Protein AF-A0A5M9TTJ9-F1 (afdb_monomer_lite)

Foldseek 3Di:
DDDFDWDWDADPNDTDTDGDCPQVLLVVLQVVVLVLLLVLLVVLLVVLLVVLVLLCVVVVFPDDLVCQQPDPVQDADSNSSSVCCVCPRSVADFVCVDPLNVVSRLVVVQNCCCVPPVQFCDPSNVVCPPDPQKDLDSQVSVCLSVVDRPPDDPPDPDPDPSNRGMGGHPVVSVSNVVSSVVRVVVRCVRVVVCVPCPSCPPPDPPPPDD

Secondary structure (DSSP, 8-state):
-----EEEEEETTEEEEEES-HHHHHHHHHHHHHHHHHHHHHHHHHHHHHHHHHHHHHTT--S-HHHHHS-TTS-S-HHHHHHHIIIIIS-----TTSHHHHHHHHHHHHHHHHHHHTTB--HHHHTT-S-TTEES-HHHHHHHHHSS---S--TT--S---TTB-EE-HHHHHHHHHHHHHHHHHHHHHTGGGGSSTTHHHH-------

Sequence (210 aa):
MVKNSHYTVTHEGESYDFYGLENESYWFPITLRNSVFVTLYGFLEHILIKMCKILKATKRITRSVKSFIDDKNNYGPTIEKASNYILSVANIHFPNQLPEWTHMKNCAALRNSIIHNFANANDKVNALLPMNGVTTEIKDVANEVIGYDYLGEIVGVSQFNFETSFFLLSSFNKEFLSSFATLMNDFFMVNGSLLNGKYDKEIADFNFSV

Radius of gyration: 22.16 Å; chains: 1; bounding box: 49×38×70 Å

Structure (mmCIF, N/CA/C/O backbone):
data_AF-A0A5M9TTJ9-F1
#
_entry.id   AF-A0A5M9TTJ9-F1
#
loop_
_atom_site.group_PDB
_atom_site.id
_atom_site.type_symbol
_atom_site.label_atom_id
_atom_site.label_alt_id
_atom_site.label_comp_id
_atom_site.label_asym_id
_atom_site.label_entity_id
_atom_site.label_seq_id
_atom_site.pdbx_PDB_ins_code
_atom_site.Cartn_x
_atom_site.Cartn_y
_atom_site.Cartn_z
_atom_site.occupancy
_atom_site.B_iso_or_equiv
_atom_site.auth_seq_id
_atom_site.auth_comp_id
_atom_site.auth_asym_id
_atom_site.auth_atom_id
_atom_site.pdbx_PDB_model_num
ATOM 1 N N . MET A 1 1 ? 8.423 25.837 -21.423 1.00 26.42 1 MET A N 1
ATOM 2 C CA . MET A 1 1 ? 9.329 25.922 -22.587 1.00 26.42 1 MET A CA 1
ATOM 3 C C . MET A 1 1 ? 9.333 24.549 -23.237 1.00 26.42 1 MET A C 1
ATOM 5 O O . MET A 1 1 ? 9.962 23.647 -22.705 1.00 26.42 1 MET A O 1
ATOM 9 N N . VAL A 1 2 ? 8.523 24.354 -24.280 1.00 27.89 2 VAL A N 1
ATOM 10 C CA . VAL A 1 2 ? 8.420 23.069 -24.989 1.00 27.89 2 VAL A CA 1
ATOM 11 C C . VAL A 1 2 ? 9.572 23.025 -25.990 1.00 27.89 2 VAL A C 1
ATOM 13 O O . VAL A 1 2 ? 9.662 23.893 -26.855 1.00 27.89 2 VAL A O 1
ATOM 16 N N . LYS A 1 3 ? 10.515 22.096 -25.808 1.00 32.12 3 LYS A N 1
ATOM 17 C CA . LYS A 1 3 ? 11.590 21.857 -26.777 1.00 32.12 3 LYS A CA 1
ATOM 18 C C . LYS A 1 3 ? 10.994 21.052 -27.933 1.00 32.12 3 LYS A C 1
ATOM 20 O O . LYS A 1 3 ? 10.553 19.925 -27.726 1.00 32.12 3 LYS A O 1
ATOM 25 N N . ASN A 1 4 ? 10.982 21.633 -29.131 1.00 31.25 4 ASN A N 1
ATOM 26 C CA . ASN A 1 4 ? 10.637 20.904 -30.348 1.00 31.25 4 ASN A CA 1
ATOM 27 C C . ASN A 1 4 ? 11.662 19.787 -30.548 1.00 31.25 4 ASN A C 1
ATOM 29 O O . ASN A 1 4 ? 12.864 20.051 -30.582 1.00 31.25 4 ASN A O 1
ATOM 33 N N . SER A 1 5 ? 11.174 18.556 -30.636 1.00 38.66 5 SER A N 1
ATOM 34 C CA . SER A 1 5 ? 11.995 17.366 -30.837 1.00 38.66 5 SER A CA 1
ATOM 35 C C . SER A 1 5 ? 11.656 16.837 -32.230 1.00 38.66 5 SER A C 1
ATOM 37 O O . SER A 1 5 ? 10.489 16.566 -32.500 1.00 38.66 5 SER A O 1
ATOM 39 N N . HIS A 1 6 ? 12.638 16.814 -33.130 1.00 36.75 6 HIS A N 1
ATOM 40 C CA . HIS A 1 6 ? 12.492 16.339 -34.506 1.00 36.75 6 HIS A CA 1
ATOM 41 C C . HIS A 1 6 ? 13.189 14.987 -34.602 1.00 36.75 6 HIS A C 1
ATOM 43 O O . HIS A 1 6 ? 14.405 14.929 -34.410 1.00 36.75 6 HIS A O 1
ATOM 49 N N . TYR A 1 7 ? 12.436 13.928 -34.885 1.00 43.22 7 TYR A N 1
ATOM 50 C CA . TYR A 1 7 ? 12.975 12.583 -35.048 1.00 43.22 7 TYR A CA 1
ATOM 51 C C . TYR A 1 7 ? 12.508 11.987 -36.364 1.00 43.22 7 TYR A C 1
ATOM 53 O O . TYR A 1 7 ? 11.378 12.211 -36.804 1.00 43.22 7 TYR A O 1
ATOM 61 N N . THR A 1 8 ? 13.406 11.221 -36.970 1.00 40.34 8 THR A N 1
ATOM 62 C CA . THR A 1 8 ? 13.157 10.501 -38.209 1.00 40.34 8 THR A CA 1
ATOM 63 C C . THR A 1 8 ? 13.311 9.014 -37.912 1.00 40.34 8 THR A C 1
ATOM 65 O O . THR A 1 8 ? 14.402 8.555 -37.570 1.00 40.34 8 THR A O 1
ATOM 68 N N . VAL A 1 9 ? 12.213 8.262 -37.993 1.00 44.75 9 VAL A N 1
ATOM 69 C CA . VAL A 1 9 ? 12.202 6.808 -37.766 1.00 44.75 9 VAL A CA 1
ATOM 70 C C . VAL A 1 9 ? 12.248 6.104 -39.114 1.00 44.75 9 VAL A C 1
ATOM 72 O O . VAL A 1 9 ? 11.539 6.495 -40.038 1.00 44.75 9 VAL A O 1
ATOM 75 N N . THR A 1 10 ? 13.074 5.061 -39.231 1.00 42.53 10 THR A N 1
ATOM 76 C CA . THR A 1 10 ? 13.158 4.251 -40.454 1.00 42.53 10 THR A CA 1
ATOM 77 C C . THR A 1 10 ? 12.509 2.889 -40.227 1.00 42.53 10 THR A C 1
ATOM 79 O O . THR A 1 10 ? 12.986 2.109 -39.405 1.00 42.53 10 THR A O 1
ATOM 82 N N . HIS A 1 11 ? 11.433 2.598 -40.957 1.00 41.41 11 HIS A N 1
ATOM 83 C CA . HIS A 1 11 ? 10.740 1.308 -40.943 1.00 41.41 11 HIS A CA 1
ATOM 84 C C . HIS A 1 11 ? 10.538 0.840 -42.385 1.00 41.41 11 HIS A C 1
ATOM 86 O O . HIS A 1 11 ? 10.151 1.629 -43.241 1.00 41.41 11 HIS A O 1
ATOM 92 N N . GLU A 1 12 ? 10.876 -0.421 -42.666 1.00 59.84 12 GLU A N 1
ATOM 93 C CA . GLU A 1 12 ? 10.788 -1.021 -44.012 1.00 59.84 12 GLU A CA 1
ATOM 94 C C . GLU A 1 12 ? 11.516 -0.238 -45.127 1.00 59.84 12 GLU A C 1
ATOM 96 O O . GLU A 1 12 ? 11.185 -0.340 -46.303 1.00 59.84 12 GLU A O 1
ATOM 101 N N . GLY A 1 13 ? 12.563 0.514 -44.772 1.00 61.59 13 GLY A N 1
ATOM 102 C CA . GLY A 1 13 ? 13.355 1.301 -45.725 1.00 61.59 13 GLY A CA 1
ATOM 103 C C . GLY A 1 13 ? 12.784 2.685 -46.038 1.00 61.59 13 GLY A C 1
ATOM 104 O O . GLY A 1 13 ? 13.415 3.436 -46.780 1.00 61.59 13 GLY A O 1
ATOM 105 N N . GLU A 1 14 ? 11.653 3.055 -45.437 1.00 38.41 14 GLU A N 1
ATOM 106 C CA . GLU A 1 14 ? 11.075 4.392 -45.543 1.00 38.41 14 GLU A CA 1
ATOM 107 C C . GLU A 1 14 ? 11.293 5.200 -44.261 1.00 38.41 14 GLU A C 1
ATOM 109 O O . GLU A 1 14 ? 11.306 4.661 -43.152 1.00 38.41 14 GLU A O 1
ATOM 114 N N . SER A 1 15 ? 11.510 6.505 -44.435 1.00 49.00 15 SER A N 1
ATOM 115 C CA . SER A 1 15 ? 11.797 7.453 -43.359 1.00 49.00 15 SER A CA 1
ATOM 116 C C . SER A 1 15 ? 10.562 8.297 -43.067 1.00 49.00 15 SER A C 1
ATOM 118 O O . SER A 1 15 ? 10.028 8.941 -43.970 1.00 49.00 15 SER A O 1
ATOM 120 N N . TYR A 1 16 ? 10.125 8.297 -41.811 1.00 53.28 16 TYR A N 1
ATOM 121 C CA . TYR A 1 16 ? 8.933 9.002 -41.354 1.00 53.28 16 TYR A CA 1
ATOM 122 C C . TYR A 1 16 ? 9.329 10.128 -40.397 1.00 53.28 16 TYR A C 1
ATOM 124 O O . TYR A 1 16 ? 9.987 9.876 -39.385 1.00 53.28 16 TYR A O 1
ATOM 132 N N . ASP A 1 17 ? 8.901 11.356 -40.701 1.00 44.81 17 ASP A N 1
ATOM 133 C CA . ASP A 1 17 ? 9.036 12.496 -39.790 1.00 44.81 17 ASP A CA 1
ATOM 134 C C . ASP A 1 17 ? 7.965 12.403 -38.696 1.00 44.81 17 ASP A C 1
ATOM 136 O O . ASP A 1 17 ? 6.765 12.563 -38.946 1.00 44.81 17 ASP A O 1
ATOM 140 N N . PHE A 1 18 ? 8.400 12.119 -37.467 1.00 45.38 18 PHE A N 1
ATOM 141 C CA . PHE A 1 18 ? 7.506 11.933 -36.329 1.00 45.38 18 PHE A CA 1
ATOM 142 C C . PHE A 1 18 ? 7.338 13.259 -35.575 1.00 45.38 18 PHE A C 1
ATOM 144 O O . PHE A 1 18 ? 8.134 13.634 -34.712 1.00 45.38 18 PHE A O 1
ATOM 151 N N . TYR A 1 19 ? 6.291 14.013 -35.915 1.00 45.50 19 TYR A N 1
ATOM 152 C CA . TYR A 1 19 ? 5.968 15.266 -35.235 1.00 45.50 19 TYR A CA 1
ATOM 153 C C . TYR A 1 19 ? 5.217 15.001 -33.916 1.00 45.50 19 TYR A C 1
ATOM 155 O O . TYR A 1 19 ? 4.006 14.812 -33.905 1.00 45.50 19 TYR A O 1
ATOM 163 N N . GLY A 1 20 ? 5.933 15.060 -32.787 1.00 46.59 20 GLY A N 1
ATOM 164 C CA . GLY A 1 20 ? 5.370 15.566 -31.524 1.00 46.59 20 GLY A CA 1
ATOM 165 C C . GLY A 1 20 ? 4.520 14.630 -30.656 1.00 46.59 20 GLY A C 1
ATOM 166 O O . GLY A 1 20 ? 3.502 15.078 -30.136 1.00 46.59 20 GLY A O 1
ATOM 167 N N . LEU A 1 21 ? 4.939 13.376 -30.449 1.00 47.88 21 LEU A N 1
ATOM 168 C CA . LEU A 1 21 ? 4.333 12.489 -29.437 1.00 47.88 21 LEU A CA 1
ATOM 169 C C . LEU A 1 21 ? 5.332 11.639 -28.635 1.00 47.88 21 LEU A C 1
ATOM 171 O O . LEU A 1 21 ? 4.914 10.978 -27.687 1.00 47.88 21 LEU A O 1
ATOM 175 N N . GLU A 1 22 ? 6.623 11.605 -28.981 1.00 52.41 22 GLU A N 1
ATOM 176 C CA . GLU A 1 22 ? 7.559 10.657 -28.357 1.00 52.41 22 GLU A CA 1
ATOM 177 C C . GLU A 1 22 ? 7.730 10.915 -26.857 1.00 52.41 22 GLU A C 1
ATOM 179 O O . GLU A 1 22 ? 7.521 10.002 -26.066 1.00 52.41 22 GLU A O 1
ATOM 184 N N . ASN A 1 23 ? 7.998 12.154 -26.429 1.00 51.75 23 ASN A N 1
ATOM 185 C CA . ASN A 1 23 ? 8.164 12.449 -25.002 1.00 51.75 23 ASN A CA 1
ATOM 186 C C . ASN A 1 23 ? 6.869 12.168 -24.225 1.00 51.75 23 ASN A C 1
ATOM 188 O O . ASN A 1 23 ? 6.882 11.429 -23.243 1.00 51.75 23 ASN A O 1
ATOM 192 N N . GLU A 1 24 ? 5.736 12.712 -24.665 1.00 57.56 24 GLU A N 1
ATOM 193 C CA . GLU A 1 24 ? 4.439 12.531 -24.012 1.00 57.56 24 GLU A CA 1
ATOM 194 C C . GLU A 1 24 ? 4.059 11.050 -23.892 1.00 57.56 24 GLU A C 1
ATOM 196 O O . GLU A 1 24 ? 3.521 10.650 -22.861 1.00 57.56 24 GLU A O 1
ATOM 201 N N . SER A 1 25 ? 4.403 10.226 -24.887 1.00 60.09 25 SER A N 1
ATOM 202 C CA . SER A 1 25 ? 4.143 8.781 -24.881 1.00 60.09 25 SER A CA 1
ATOM 203 C C . SER A 1 25 ? 4.938 8.022 -23.816 1.00 60.09 25 SER A C 1
ATOM 205 O O . SER A 1 25 ? 4.457 7.000 -23.335 1.00 60.09 25 SER A O 1
ATOM 207 N N . TYR A 1 26 ? 6.102 8.520 -23.386 1.00 62.94 26 TYR A N 1
ATOM 208 C CA . TYR A 1 26 ? 6.856 7.932 -22.267 1.00 62.94 26 TYR A CA 1
ATOM 209 C C . TYR A 1 26 ? 6.337 8.420 -20.910 1.00 62.94 26 TYR A C 1
ATOM 211 O O . TYR A 1 26 ? 6.208 7.650 -19.957 1.00 62.94 26 TYR A O 1
ATOM 219 N N . TRP A 1 27 ? 5.990 9.703 -20.820 1.00 69.81 27 TRP A N 1
ATOM 220 C CA . TRP A 1 27 ? 5.632 10.356 -19.560 1.00 69.81 27 TRP A CA 1
ATOM 221 C C . TRP A 1 27 ? 4.199 10.153 -19.126 1.00 69.81 27 TRP A C 1
ATOM 223 O O . TRP A 1 27 ? 3.923 10.066 -17.925 1.00 69.81 27 TRP A O 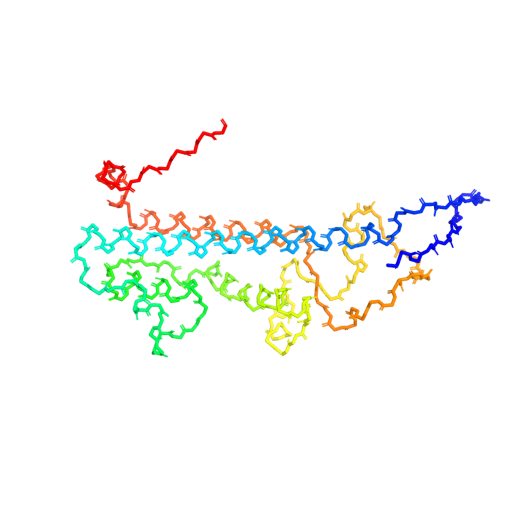1
ATOM 233 N N . PHE A 1 28 ? 3.283 10.105 -20.087 1.00 80.62 28 PHE A N 1
ATOM 234 C CA . PHE A 1 28 ? 1.866 9.957 -19.816 1.00 80.62 28 PHE A CA 1
ATOM 235 C C . PHE A 1 28 ? 1.556 8.621 -19.130 1.00 80.62 28 PHE A C 1
ATOM 237 O O . PHE A 1 28 ? 0.905 8.666 -18.087 1.00 80.62 28 PHE A O 1
ATOM 244 N N . PRO A 1 29 ? 2.062 7.455 -19.586 1.00 83.19 29 PRO A N 1
ATOM 245 C CA . PRO A 1 29 ? 1.846 6.186 -18.892 1.00 83.19 29 PRO A CA 1
ATOM 246 C C . PRO A 1 29 ? 2.392 6.190 -17.463 1.00 83.19 29 PRO A C 1
ATOM 248 O O . PRO A 1 29 ? 1.696 5.762 -16.544 1.00 83.19 29 PRO A O 1
ATOM 251 N N . ILE A 1 30 ? 3.600 6.727 -17.251 1.00 86.31 30 ILE A N 1
ATOM 252 C CA . ILE A 1 30 ? 4.210 6.846 -15.917 1.00 86.31 30 ILE A CA 1
ATOM 253 C C . ILE A 1 30 ? 3.333 7.720 -15.015 1.00 86.31 30 ILE A C 1
ATOM 255 O O . ILE A 1 30 ? 2.942 7.307 -13.922 1.00 86.31 30 ILE A O 1
ATOM 259 N N . THR A 1 31 ? 2.986 8.918 -15.491 1.00 86.94 31 THR A N 1
ATOM 260 C CA . THR A 1 31 ? 2.157 9.878 -14.753 1.00 86.94 31 THR A CA 1
ATOM 261 C C . THR A 1 31 ? 0.795 9.281 -14.426 1.00 86.94 31 THR A C 1
ATOM 263 O O . THR A 1 31 ? 0.389 9.296 -13.269 1.00 86.94 31 THR A O 1
ATOM 266 N N . LEU A 1 32 ? 0.118 8.690 -15.413 1.00 90.50 32 LEU A N 1
ATOM 267 C CA . LEU A 1 32 ? -1.193 8.072 -15.253 1.00 90.50 32 LEU A CA 1
ATOM 268 C C . LEU A 1 32 ? -1.153 6.947 -14.217 1.00 90.50 32 LEU A C 1
ATOM 270 O O . LEU A 1 32 ? -1.971 6.934 -13.299 1.00 90.50 32 LEU A O 1
ATOM 274 N N . ARG A 1 33 ? -0.191 6.023 -14.316 1.00 91.69 33 ARG A N 1
ATOM 275 C CA . ARG A 1 33 ? -0.071 4.898 -13.376 1.00 91.69 33 ARG A CA 1
ATOM 276 C C . ARG A 1 33 ? 0.220 5.378 -11.956 1.00 91.69 33 ARG A C 1
ATOM 278 O O . ARG A 1 33 ? -0.410 4.878 -11.023 1.00 91.69 33 ARG A O 1
ATOM 285 N N . ASN A 1 34 ? 1.088 6.378 -11.799 1.00 94.19 34 ASN A N 1
ATOM 286 C CA . ASN A 1 34 ? 1.365 7.017 -10.513 1.00 94.19 34 ASN A CA 1
ATOM 287 C C . ASN A 1 34 ? 0.118 7.708 -9.940 1.00 94.19 34 ASN A C 1
ATOM 289 O O . ASN A 1 34 ? -0.194 7.535 -8.763 1.00 94.19 34 ASN A O 1
ATOM 293 N N . SER A 1 35 ? -0.630 8.454 -10.760 1.00 94.38 35 SER A N 1
ATOM 294 C CA . SER A 1 35 ? -1.872 9.117 -10.347 1.00 94.38 35 SER A CA 1
ATOM 295 C C . SER A 1 35 ? -2.956 8.123 -9.934 1.00 94.38 35 SER A C 1
ATOM 297 O O . SER A 1 35 ? -3.624 8.340 -8.920 1.00 94.38 35 SER A O 1
ATOM 299 N N . VAL A 1 36 ? -3.108 7.022 -10.675 1.00 95.62 36 VAL A N 1
ATOM 300 C CA . VAL A 1 36 ? -4.034 5.936 -10.328 1.00 95.62 36 VAL A CA 1
ATOM 301 C C . VAL A 1 36 ? -3.641 5.335 -8.983 1.00 95.62 36 VAL A C 1
ATOM 303 O O . VAL A 1 36 ? -4.478 5.272 -8.085 1.00 95.62 36 VAL A O 1
ATOM 306 N N . PHE A 1 37 ? -2.370 4.976 -8.797 1.00 97.25 37 PHE A N 1
ATOM 307 C CA . PHE A 1 37 ? -1.909 4.385 -7.545 1.00 97.25 37 PHE A CA 1
ATOM 308 C C . PHE A 1 37 ? -2.105 5.317 -6.344 1.00 97.25 37 PHE A C 1
ATOM 310 O O . PHE A 1 37 ? -2.672 4.913 -5.330 1.00 97.25 37 PHE A O 1
ATOM 317 N N . VAL A 1 38 ? -1.674 6.577 -6.452 1.00 96.75 38 VAL A N 1
ATOM 318 C CA . VAL A 1 38 ? -1.817 7.563 -5.371 1.00 96.75 38 VAL A CA 1
ATOM 319 C C . VAL A 1 38 ? -3.287 7.752 -4.996 1.00 96.75 38 VAL A C 1
ATOM 321 O O . VAL A 1 38 ? -3.613 7.814 -3.809 1.00 96.75 38 VAL A O 1
ATOM 324 N N . THR A 1 39 ? -4.177 7.789 -5.991 1.00 96.56 39 THR A N 1
ATOM 325 C CA . THR A 1 39 ? -5.626 7.872 -5.777 1.00 96.56 39 THR A CA 1
ATOM 326 C C . THR A 1 39 ? -6.164 6.631 -5.067 1.00 96.56 39 THR A C 1
ATOM 328 O O . THR A 1 39 ? -6.862 6.766 -4.063 1.00 96.56 39 THR A O 1
ATOM 331 N N . LEU A 1 40 ? -5.810 5.427 -5.530 1.00 96.25 40 LEU A N 1
ATOM 332 C CA . LEU A 1 40 ? -6.230 4.164 -4.912 1.00 96.25 40 LEU A CA 1
ATOM 333 C C . LEU A 1 40 ? -5.747 4.052 -3.461 1.00 96.25 40 LEU A C 1
ATOM 335 O O . LEU A 1 40 ? -6.512 3.677 -2.572 1.00 96.25 40 LEU A O 1
ATOM 339 N N . TYR A 1 41 ? -4.495 4.424 -3.200 1.00 97.44 41 TYR A N 1
ATOM 340 C CA . TYR A 1 41 ? -3.929 4.396 -1.857 1.00 97.44 41 TYR A CA 1
ATOM 341 C C . TYR A 1 41 ? -4.611 5.417 -0.935 1.00 97.44 41 TYR A C 1
ATOM 343 O O . TYR A 1 41 ? -4.973 5.095 0.196 1.00 97.44 41 TYR A O 1
ATOM 351 N N . GLY A 1 42 ? -4.848 6.640 -1.420 1.00 96.50 42 GLY A N 1
ATOM 352 C CA . GLY A 1 42 ? -5.590 7.657 -0.670 1.00 96.50 42 GLY A CA 1
ATOM 353 C C . GLY A 1 42 ? -7.039 7.245 -0.387 1.00 96.50 42 GLY A C 1
ATOM 354 O O . GLY A 1 42 ? -7.566 7.515 0.693 1.00 96.50 42 GLY A O 1
ATOM 355 N N . PHE A 1 43 ? -7.676 6.537 -1.320 1.00 95.69 43 PHE A N 1
ATOM 356 C CA . PHE A 1 43 ? -9.006 5.964 -1.130 1.00 95.69 43 PHE A CA 1
ATOM 357 C C . PHE A 1 43 ? -9.021 4.889 -0.033 1.00 95.69 43 PHE A C 1
ATOM 359 O O . PHE A 1 43 ? -9.882 4.935 0.848 1.00 95.69 43 PHE A O 1
ATOM 366 N N . LEU A 1 44 ? -8.036 3.985 -0.015 1.00 95.88 44 LEU A N 1
ATOM 367 C CA . LEU A 1 44 ? -7.841 3.016 1.071 1.00 95.88 44 LEU A CA 1
ATOM 368 C C . LEU A 1 44 ? -7.686 3.715 2.431 1.00 95.88 44 LEU A C 1
ATOM 370 O O . LEU A 1 44 ? -8.381 3.368 3.390 1.00 95.88 44 LEU A O 1
ATOM 374 N N . GLU A 1 45 ? -6.808 4.721 2.522 1.00 96.12 45 GLU A N 1
ATOM 375 C CA . GLU A 1 45 ? -6.624 5.509 3.749 1.00 96.12 45 GLU A CA 1
ATOM 376 C C . GLU A 1 45 ? -7.946 6.131 4.209 1.00 96.12 45 GLU A C 1
ATOM 378 O O . GLU A 1 45 ? -8.311 6.044 5.386 1.00 96.12 45 GLU A O 1
ATOM 383 N N . HIS A 1 46 ? -8.692 6.722 3.275 1.00 95.44 46 HIS A N 1
ATOM 384 C CA . HIS A 1 46 ? -9.988 7.320 3.558 1.00 95.44 46 HIS A CA 1
ATOM 385 C C . HIS A 1 46 ? -10.987 6.295 4.107 1.00 95.44 46 HIS A C 1
ATOM 387 O O . HIS A 1 46 ? -11.6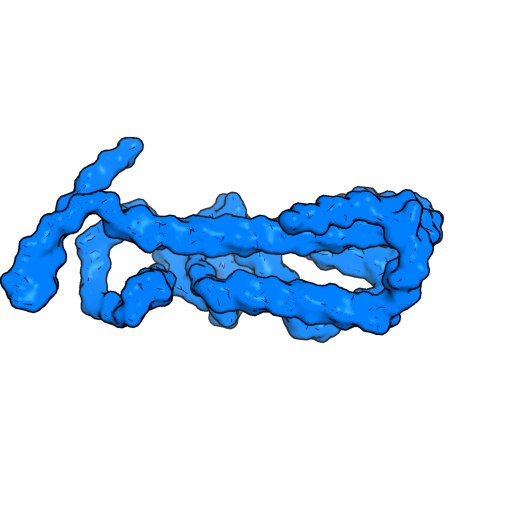37 6.569 5.122 1.00 95.44 46 HIS A O 1
ATOM 393 N N . ILE A 1 47 ? -11.096 5.120 3.479 1.00 94.62 47 ILE A N 1
ATOM 394 C CA . ILE A 1 47 ? -12.001 4.050 3.914 1.00 94.62 47 ILE A CA 1
ATOM 395 C C . ILE A 1 47 ? -11.655 3.589 5.325 1.00 94.62 47 ILE A C 1
ATOM 397 O O . ILE A 1 47 ? -12.534 3.590 6.188 1.00 94.62 47 ILE A O 1
ATOM 401 N N . LEU A 1 48 ? -10.388 3.270 5.600 1.00 95.81 48 LEU A N 1
ATOM 402 C CA . LEU A 1 48 ? -9.973 2.798 6.923 1.00 95.81 48 LEU A CA 1
ATOM 403 C C . LEU A 1 48 ? -10.250 3.844 8.010 1.00 95.81 48 LEU A C 1
ATOM 405 O O . LEU A 1 48 ? -10.778 3.526 9.076 1.00 95.81 48 LEU A O 1
ATOM 409 N N . ILE A 1 49 ? -9.981 5.122 7.733 1.00 96.56 49 ILE A N 1
ATOM 410 C CA . ILE A 1 49 ? -10.300 6.208 8.667 1.00 96.56 49 ILE A CA 1
ATOM 411 C C . ILE A 1 49 ? -11.814 6.367 8.853 1.00 96.56 49 ILE A C 1
ATOM 413 O O . ILE A 1 49 ? -12.274 6.623 9.972 1.00 96.56 49 ILE A O 1
ATOM 417 N N . LYS A 1 50 ? -12.610 6.216 7.788 1.00 94.31 50 LYS A N 1
ATOM 418 C CA . LYS A 1 50 ? -14.075 6.258 7.873 1.00 94.31 50 LYS A CA 1
ATOM 419 C C . LYS A 1 50 ? -14.605 5.102 8.723 1.00 94.31 50 LYS A C 1
ATOM 421 O O . LYS A 1 50 ? -15.434 5.346 9.597 1.00 94.31 50 LYS A O 1
ATOM 426 N N . MET A 1 51 ? -14.059 3.897 8.570 1.00 94.12 51 MET A N 1
ATOM 427 C CA . MET A 1 51 ? -14.380 2.748 9.423 1.00 94.12 51 MET A CA 1
ATOM 428 C C . MET A 1 51 ? -14.077 3.035 10.895 1.00 94.12 51 MET A C 1
ATOM 430 O O . MET A 1 51 ? -14.944 2.822 11.740 1.00 94.12 51 MET A O 1
ATOM 434 N N . CYS A 1 52 ? -12.912 3.606 11.222 1.00 96.06 52 CYS A N 1
ATOM 435 C CA . CYS A 1 52 ? -12.591 4.008 12.596 1.00 96.06 52 CYS A CA 1
ATOM 436 C C . CYS A 1 52 ? -13.629 4.980 13.179 1.00 96.06 52 CYS A C 1
ATOM 438 O O . CYS A 1 52 ? -14.031 4.845 14.335 1.00 96.06 52 CYS A O 1
ATOM 440 N N . LYS A 1 53 ? -14.088 5.959 12.386 1.00 94.06 53 LYS A N 1
ATOM 441 C CA . LYS A 1 53 ? -15.114 6.931 12.809 1.00 94.06 53 LYS A CA 1
ATOM 442 C C . LYS A 1 53 ? -16.474 6.270 13.036 1.00 94.06 53 LYS A C 1
ATOM 444 O O . LYS A 1 53 ? -17.117 6.574 14.040 1.00 94.06 53 LYS A O 1
ATOM 449 N N . ILE A 1 54 ? -16.883 5.366 12.145 1.00 91.62 54 ILE A N 1
ATOM 450 C CA . ILE A 1 54 ? -18.127 4.597 12.279 1.00 91.62 54 ILE A CA 1
ATOM 451 C C . ILE A 1 54 ? -18.062 3.730 13.539 1.00 91.62 54 ILE A C 1
ATOM 453 O O . ILE A 1 54 ? -18.928 3.839 14.401 1.00 91.62 54 ILE A O 1
ATOM 457 N N . LEU A 1 55 ? -16.986 2.958 13.718 1.00 92.12 55 LEU A N 1
ATOM 458 C CA . LEU A 1 55 ? -16.782 2.125 14.906 1.00 92.12 55 LEU A CA 1
ATOM 459 C C . LEU A 1 55 ? -16.793 2.953 16.193 1.00 92.12 55 LEU A C 1
ATOM 461 O O . LEU A 1 55 ? -17.420 2.547 17.172 1.00 92.12 55 LEU A O 1
ATOM 465 N N . LYS A 1 56 ? -16.166 4.139 16.185 1.00 93.62 56 LYS A N 1
ATOM 466 C CA . LYS A 1 56 ? -16.216 5.071 17.315 1.00 93.62 56 LYS A CA 1
ATOM 467 C C . LYS A 1 56 ? -17.650 5.446 17.674 1.00 93.62 56 LYS A C 1
ATOM 469 O O . LYS A 1 56 ? -18.010 5.395 18.850 1.00 93.62 56 LYS A O 1
ATOM 474 N N . ALA A 1 57 ? -18.443 5.847 16.681 1.00 90.12 57 ALA A N 1
ATOM 475 C CA . ALA A 1 57 ? -19.825 6.256 16.887 1.00 90.12 57 ALA A CA 1
ATOM 476 C C . ALA A 1 57 ? -20.668 5.085 17.402 1.00 90.12 57 ALA A C 1
ATOM 478 O O . ALA A 1 57 ? -21.309 5.200 18.447 1.00 90.12 57 ALA A O 1
ATOM 479 N N . THR A 1 58 ? -20.607 3.932 16.737 1.00 86.31 58 THR A N 1
ATOM 480 C CA . THR A 1 58 ? -21.534 2.848 17.057 1.00 86.31 58 THR A CA 1
ATOM 481 C C . THR A 1 58 ? -21.180 2.089 18.329 1.00 86.31 58 THR A C 1
ATOM 483 O O . THR A 1 58 ? -22.076 1.673 19.060 1.00 86.31 58 THR A O 1
ATOM 486 N N . LYS A 1 59 ? -19.891 1.942 18.652 1.00 88.75 59 LYS A N 1
ATOM 487 C CA . LYS A 1 59 ? -19.462 1.357 19.933 1.00 88.75 59 LYS A CA 1
ATOM 488 C C . LYS A 1 59 ? -19.399 2.381 21.073 1.00 88.75 59 LYS A C 1
ATOM 490 O O . LYS A 1 59 ? -18.989 2.025 22.173 1.00 88.75 59 LYS A O 1
ATOM 495 N N . ARG A 1 60 ? -19.800 3.640 20.832 1.00 90.88 60 ARG A N 1
ATOM 496 C CA . ARG A 1 60 ? -19.757 4.752 21.805 1.00 90.88 60 ARG A CA 1
ATOM 497 C C . ARG A 1 60 ? -18.372 4.930 22.444 1.00 90.88 60 ARG A C 1
ATOM 499 O O . ARG A 1 60 ? -18.243 5.200 23.635 1.00 90.88 60 ARG A O 1
ATOM 506 N N . ILE A 1 61 ? -17.326 4.785 21.634 1.00 93.50 61 ILE A N 1
ATOM 507 C CA . ILE A 1 61 ? -15.936 4.906 22.077 1.00 93.50 61 ILE A CA 1
ATOM 508 C C . ILE A 1 61 ? -15.629 6.382 22.351 1.00 93.50 61 ILE A C 1
ATOM 510 O O . ILE A 1 61 ? -15.826 7.258 21.502 1.00 93.50 61 ILE A O 1
ATOM 514 N N . THR A 1 62 ? -15.098 6.661 23.538 1.00 93.44 62 THR A N 1
ATOM 515 C CA . THR A 1 62 ? -14.734 8.019 23.968 1.00 93.44 62 THR A CA 1
ATOM 516 C C . THR A 1 62 ? -13.442 8.504 23.308 1.00 93.44 62 THR A C 1
ATOM 518 O O . THR A 1 62 ? -13.330 9.678 22.949 1.00 93.44 62 THR A O 1
ATOM 521 N N . ARG A 1 63 ? -12.475 7.604 23.075 1.00 93.19 63 ARG A N 1
ATOM 522 C CA . ARG A 1 63 ? -11.194 7.925 22.429 1.00 93.19 63 ARG A CA 1
ATOM 523 C C . ARG A 1 63 ? -11.407 8.455 21.007 1.00 93.19 63 ARG A C 1
ATOM 525 O O . ARG A 1 63 ? -11.978 7.790 20.142 1.00 93.19 63 ARG A O 1
ATOM 532 N N . SER A 1 64 ? -10.904 9.663 20.757 1.00 95.31 64 SER A N 1
ATOM 533 C CA . SER A 1 64 ? -10.941 10.308 19.441 1.00 95.31 64 SER A CA 1
ATOM 534 C C . SER A 1 64 ? -10.073 9.567 18.421 1.00 95.31 64 SER A C 1
ATOM 536 O O . SER A 1 64 ? -8.915 9.267 18.704 1.00 95.31 64 SER A O 1
ATOM 538 N N . VAL A 1 65 ? -10.618 9.339 17.217 1.00 95.31 65 VAL A N 1
ATOM 539 C CA . VAL A 1 65 ? -9.868 8.772 16.081 1.00 95.31 65 VAL A CA 1
ATOM 540 C C . VAL A 1 65 ? -8.679 9.668 15.749 1.00 95.31 65 VAL A C 1
ATOM 542 O O . VAL A 1 65 ? -7.550 9.199 15.748 1.00 95.31 65 VAL A O 1
ATOM 545 N N . LYS A 1 66 ? -8.910 10.975 15.557 1.00 95.00 66 LYS A N 1
ATOM 546 C CA . LYS A 1 66 ? -7.850 11.935 15.213 1.00 95.00 66 LYS A CA 1
ATOM 547 C C . LYS A 1 66 ? -6.723 11.919 16.247 1.00 95.00 66 LYS A C 1
ATOM 549 O O . LYS A 1 66 ? -5.571 11.731 15.891 1.00 95.00 66 LYS A O 1
ATOM 554 N N . SER A 1 67 ? -7.073 12.015 17.532 1.00 94.81 67 SER A N 1
ATOM 555 C CA . SER A 1 67 ? -6.076 12.007 18.609 1.00 94.81 67 SER A CA 1
ATOM 556 C C . SER A 1 67 ? -5.258 10.717 18.666 1.00 94.81 67 SER A C 1
ATOM 558 O O . SER A 1 67 ? -4.132 10.766 19.140 1.00 94.81 67 SER A O 1
ATOM 560 N N . PHE A 1 68 ? -5.818 9.576 18.258 1.00 95.88 68 PHE A N 1
ATOM 561 C CA . PHE A 1 68 ? -5.100 8.303 18.238 1.00 95.88 68 PHE A CA 1
ATOM 562 C C . PHE A 1 68 ? -4.193 8.162 17.009 1.00 95.88 68 PHE A C 1
ATOM 564 O O . PHE A 1 68 ? -3.099 7.616 17.111 1.00 95.88 68 PHE A O 1
ATOM 571 N N . ILE A 1 69 ? -4.627 8.648 15.844 1.00 94.69 69 ILE A N 1
ATOM 572 C CA . ILE A 1 69 ? -3.818 8.644 14.614 1.00 94.69 69 ILE A CA 1
ATOM 573 C C . ILE A 1 69 ? -2.636 9.622 14.728 1.00 94.69 69 ILE A C 1
ATOM 575 O O . ILE A 1 69 ? -1.522 9.307 14.303 1.00 94.69 69 ILE A O 1
ATOM 579 N N . ASP A 1 70 ? -2.860 10.778 15.351 1.00 94.31 70 ASP A N 1
ATOM 580 C CA . ASP A 1 70 ? -1.835 11.805 15.569 1.00 94.31 70 ASP A CA 1
ATOM 581 C C . ASP A 1 70 ? -0.924 11.484 16.774 1.00 94.31 70 ASP A C 1
ATOM 583 O O . ASP A 1 70 ? 0.043 12.202 17.034 1.00 94.31 70 ASP A O 1
ATOM 587 N N . ASP A 1 71 ? -1.218 10.412 17.523 1.00 93.38 71 ASP A N 1
ATOM 588 C CA . ASP A 1 71 ? -0.430 9.994 18.683 1.00 93.38 71 ASP A CA 1
ATOM 589 C C . ASP A 1 71 ? 0.993 9.606 18.255 1.00 93.38 71 ASP A C 1
ATOM 591 O O . ASP A 1 71 ? 1.193 8.793 17.348 1.00 93.38 71 ASP A O 1
ATOM 595 N N . LYS A 1 72 ? 1.998 10.172 18.933 1.00 89.56 72 LYS A N 1
ATOM 596 C CA . LYS A 1 72 ? 3.418 9.908 18.656 1.00 89.56 72 LYS A CA 1
ATOM 597 C C . LYS A 1 72 ? 3.820 8.466 18.959 1.00 89.56 72 LYS A C 1
ATOM 599 O O . LYS A 1 72 ? 4.802 8.001 18.395 1.00 89.56 72 LYS A O 1
ATOM 604 N N . ASN A 1 73 ? 3.070 7.779 19.821 1.00 91.12 73 ASN A N 1
ATOM 605 C CA . ASN A 1 73 ? 3.300 6.373 20.148 1.00 91.12 73 ASN A CA 1
ATOM 606 C C . ASN A 1 73 ? 2.626 5.418 19.146 1.00 91.12 73 ASN A C 1
ATOM 608 O O . ASN A 1 73 ? 2.849 4.212 19.201 1.00 91.12 73 ASN A O 1
ATOM 612 N N . ASN A 1 74 ? 1.793 5.937 18.235 1.00 91.50 74 ASN A N 1
ATOM 613 C CA . ASN A 1 74 ? 1.180 5.166 17.160 1.00 91.50 74 ASN A CA 1
ATOM 614 C C . ASN A 1 74 ? 2.005 5.340 15.878 1.00 91.50 74 ASN A C 1
ATOM 616 O O . ASN A 1 74 ? 1.829 6.299 15.115 1.00 91.50 74 ASN A O 1
ATOM 620 N N . TYR A 1 75 ? 2.960 4.434 15.692 1.00 88.75 75 TYR A N 1
ATOM 621 C CA . TYR A 1 75 ? 3.920 4.456 14.592 1.00 88.75 75 TYR A CA 1
ATOM 622 C C . TYR A 1 75 ? 3.338 3.863 13.299 1.00 88.75 75 TYR A C 1
ATOM 624 O O . TYR A 1 75 ? 2.351 3.132 13.323 1.00 88.75 75 TYR A O 1
ATOM 632 N N . GLY A 1 76 ? 3.972 4.182 12.168 1.00 89.56 76 GLY A N 1
ATOM 633 C CA . GLY A 1 76 ? 3.610 3.652 10.849 1.00 89.56 76 GLY A CA 1
ATOM 634 C C . GLY A 1 76 ? 2.806 4.620 9.966 1.00 89.56 76 GLY A C 1
ATOM 635 O O . GLY A 1 76 ? 2.472 5.734 10.393 1.00 89.56 76 GLY A O 1
ATOM 636 N N . PRO A 1 77 ? 2.532 4.231 8.706 1.00 91.75 77 PRO A N 1
ATOM 637 C CA . PRO A 1 77 ? 1.686 4.989 7.787 1.00 91.75 77 PRO A CA 1
ATOM 638 C C . PRO A 1 77 ? 0.232 5.046 8.274 1.00 91.75 77 PRO A C 1
ATOM 640 O O . PRO A 1 77 ? -0.190 4.252 9.114 1.00 91.75 77 PRO A O 1
ATOM 643 N N . THR A 1 78 ? -0.566 5.956 7.708 1.00 93.75 78 THR A N 1
ATOM 644 C CA . THR A 1 78 ? -1.969 6.185 8.103 1.00 93.75 78 THR A CA 1
ATOM 645 C C . THR A 1 78 ? -2.795 4.899 8.151 1.00 93.75 78 THR A C 1
ATOM 647 O O . THR A 1 78 ? -3.562 4.709 9.093 1.00 93.75 78 THR A O 1
ATOM 650 N N . ILE A 1 79 ? -2.614 4.000 7.174 1.00 95.88 79 ILE A N 1
ATOM 651 C CA . ILE A 1 79 ? -3.328 2.717 7.129 1.00 95.88 79 ILE A CA 1
ATOM 652 C C . ILE A 1 79 ? -3.017 1.853 8.360 1.00 95.88 79 ILE A C 1
ATOM 654 O O . ILE A 1 79 ? -3.930 1.296 8.966 1.00 95.88 79 ILE A O 1
ATOM 658 N N . GLU A 1 80 ? -1.755 1.803 8.794 1.00 95.81 80 GLU A N 1
ATOM 659 C CA . GLU A 1 80 ? -1.320 1.002 9.940 1.00 95.81 80 GLU A CA 1
ATOM 660 C C . GLU A 1 80 ? -1.882 1.581 11.232 1.00 95.81 80 GLU A C 1
ATOM 662 O O . GLU A 1 80 ? -2.508 0.869 12.018 1.00 95.81 80 GLU A O 1
ATOM 667 N N . LYS A 1 81 ? -1.809 2.904 11.376 1.00 96.44 81 LYS A N 1
ATOM 668 C CA . LYS A 1 81 ? -2.419 3.619 12.496 1.00 96.44 81 LYS A CA 1
ATOM 669 C C . LYS A 1 81 ? -3.929 3.400 12.586 1.00 96.44 81 LYS A C 1
ATOM 671 O O . LYS A 1 81 ? -4.461 3.269 13.690 1.00 96.44 81 LYS A O 1
ATOM 676 N N . ALA A 1 82 ? -4.623 3.360 11.448 1.00 97.12 82 ALA A N 1
ATOM 677 C CA . ALA A 1 82 ? -6.050 3.069 11.394 1.00 97.12 82 ALA A CA 1
ATOM 678 C C . ALA A 1 82 ? -6.340 1.616 11.800 1.00 97.12 82 ALA A C 1
ATOM 680 O O . ALA A 1 82 ? -7.206 1.389 12.644 1.00 97.12 82 ALA A O 1
ATOM 681 N N . SER A 1 83 ? -5.568 0.646 11.300 1.00 96.88 83 SER A N 1
ATOM 682 C CA . SER A 1 83 ? -5.699 -0.761 11.710 1.00 96.88 83 SER A CA 1
ATOM 683 C C . SER A 1 83 ? -5.468 -0.952 13.216 1.00 96.88 83 SER A C 1
ATOM 685 O O . SER A 1 83 ? -6.245 -1.640 13.878 1.00 96.88 83 SER A O 1
ATOM 687 N N . ASN A 1 84 ? -4.489 -0.244 13.794 1.00 96.75 84 ASN A N 1
ATOM 688 C CA . ASN A 1 84 ? -4.219 -0.255 15.229 1.00 96.75 84 ASN A CA 1
ATOM 689 C C . ASN A 1 84 ? -5.412 0.278 16.025 1.00 96.75 84 ASN A C 1
ATOM 691 O O . ASN A 1 84 ? -5.722 -0.264 17.083 1.00 96.75 84 ASN A O 1
ATOM 695 N N . TYR A 1 85 ? -6.114 1.304 15.531 1.00 97.56 85 TYR A N 1
ATOM 696 C CA . TYR A 1 85 ? -7.332 1.800 16.178 1.00 97.56 85 TYR A CA 1
ATOM 697 C C . TYR A 1 85 ? -8.431 0.734 16.170 1.00 97.56 85 TYR A C 1
ATOM 699 O O . TYR A 1 85 ? -9.063 0.490 17.197 1.00 97.56 85 TYR A O 1
ATOM 707 N N . ILE A 1 86 ? -8.646 0.080 15.025 1.00 96.50 86 ILE A N 1
ATOM 708 C CA . ILE A 1 86 ? -9.654 -0.977 14.870 1.00 96.50 86 ILE A CA 1
ATOM 709 C C . ILE A 1 86 ? -9.374 -2.130 15.848 1.00 96.50 86 ILE A C 1
ATOM 711 O O . ILE A 1 86 ? -10.268 -2.535 16.593 1.00 96.50 86 ILE A O 1
ATOM 715 N N . LEU A 1 87 ? -8.123 -2.590 15.905 1.00 95.44 87 LEU A N 1
ATOM 716 C CA . LEU A 1 87 ? -7.693 -3.687 16.771 1.00 95.44 87 LEU A CA 1
ATOM 717 C C . LEU A 1 87 ? -7.719 -3.312 18.255 1.00 95.44 87 LEU A C 1
ATOM 719 O O . LEU A 1 87 ? -8.387 -3.966 19.049 1.00 95.44 87 LEU A O 1
ATOM 723 N N . SER A 1 88 ? -6.998 -2.259 18.641 1.00 94.38 88 SER A N 1
ATOM 724 C CA . SER A 1 88 ? -6.714 -1.970 20.055 1.00 94.38 88 SER A CA 1
ATOM 725 C C . SER A 1 88 ? -7.773 -1.111 20.742 1.00 94.38 88 SER A C 1
ATOM 727 O O . SER A 1 88 ? -8.009 -1.271 21.936 1.00 94.38 88 SER A O 1
ATOM 729 N N . VAL A 1 89 ? -8.423 -0.201 20.009 1.00 95.75 89 VAL A N 1
ATOM 730 C CA . VAL A 1 89 ? -9.391 0.745 20.585 1.00 95.75 89 VAL A CA 1
ATOM 731 C C . VAL A 1 89 ? -10.816 0.261 20.362 1.00 95.75 89 VAL A C 1
ATOM 733 O O . VAL A 1 89 ? -11.619 0.249 21.293 1.00 95.75 89 VAL A O 1
ATOM 736 N N . ALA A 1 90 ? -11.147 -0.143 19.134 1.00 94.06 90 ALA A N 1
ATOM 737 C CA . ALA A 1 90 ? -12.480 -0.643 18.820 1.00 94.06 90 ALA A CA 1
ATOM 738 C C . ALA A 1 90 ? -12.680 -2.115 19.194 1.00 94.06 90 ALA A C 1
ATOM 740 O O . ALA A 1 90 ? -13.830 -2.570 19.200 1.00 94.06 90 ALA A O 1
ATOM 741 N N . ASN A 1 91 ? -11.606 -2.837 19.533 1.00 94.88 91 ASN A N 1
ATOM 742 C CA . ASN A 1 91 ? -11.624 -4.263 19.853 1.00 94.88 91 ASN A CA 1
ATOM 743 C C . ASN A 1 91 ? -12.398 -5.056 18.782 1.00 94.88 91 ASN A C 1
ATOM 745 O O . ASN A 1 91 ? -13.418 -5.695 19.057 1.00 94.88 91 ASN A O 1
ATOM 749 N N . ILE A 1 92 ? -11.990 -4.866 17.527 1.00 94.81 92 ILE A N 1
ATOM 750 C CA . ILE A 1 92 ? -12.519 -5.527 16.332 1.00 94.81 92 ILE A CA 1
ATOM 751 C C . ILE A 1 92 ? -11.365 -6.275 15.679 1.00 94.81 92 ILE A C 1
ATOM 753 O O . ILE A 1 92 ? -10.272 -5.727 15.544 1.00 94.81 92 ILE A O 1
ATOM 757 N N . HIS A 1 93 ? -11.611 -7.517 15.265 1.00 94.00 93 HIS A N 1
ATOM 758 C CA . HIS A 1 93 ? -10.597 -8.287 14.560 1.00 94.00 93 HIS A CA 1
ATOM 759 C C . HIS A 1 93 ? -10.251 -7.603 13.233 1.00 94.00 93 HIS A C 1
ATOM 761 O O . HIS A 1 93 ? -11.142 -7.193 12.490 1.00 94.00 93 HIS A O 1
ATOM 767 N N . PHE A 1 94 ? -8.964 -7.501 12.923 1.00 95.38 94 PHE A N 1
ATOM 768 C CA . PHE A 1 94 ? -8.476 -6.980 11.654 1.00 95.38 94 PHE A CA 1
ATOM 769 C C . PHE A 1 94 ? -7.465 -7.976 11.083 1.00 95.38 94 PHE A C 1
ATOM 771 O O . PHE A 1 94 ? -6.576 -8.387 11.831 1.00 95.38 94 PHE A O 1
ATOM 778 N N . PRO A 1 95 ? -7.565 -8.349 9.796 1.00 94.12 95 PRO A N 1
ATOM 779 C CA . PRO A 1 95 ? -6.735 -9.391 9.197 1.00 94.12 95 PRO A CA 1
ATOM 780 C C . PRO A 1 95 ? -5.320 -8.877 8.856 1.00 94.12 95 PRO A C 1
ATOM 782 O O . PRO A 1 95 ? -4.889 -8.877 7.706 1.00 94.12 95 PRO A O 1
ATOM 785 N N . ASN A 1 96 ? -4.579 -8.403 9.863 1.00 92.81 96 ASN A N 1
ATOM 786 C CA . ASN A 1 96 ? -3.231 -7.837 9.704 1.00 92.81 96 ASN A CA 1
ATOM 787 C C . ASN A 1 96 ? -2.140 -8.893 9.448 1.00 92.81 96 ASN A C 1
ATOM 789 O O . ASN A 1 96 ? -1.006 -8.535 9.137 1.00 92.81 96 ASN A O 1
ATOM 793 N N . GLN A 1 97 ? -2.469 -10.176 9.577 1.00 93.50 97 GLN A N 1
ATOM 794 C CA . GLN A 1 97 ? -1.597 -11.298 9.238 1.00 93.50 97 GLN A CA 1
ATOM 795 C C . GLN A 1 97 ? -1.570 -11.624 7.737 1.00 93.50 97 GLN A C 1
ATOM 797 O O . GLN A 1 97 ? -0.745 -12.430 7.313 1.00 93.50 97 GLN A O 1
ATOM 802 N N . LEU A 1 98 ? -2.471 -11.041 6.937 1.00 94.81 98 LEU A N 1
ATOM 803 C CA . LEU A 1 98 ? -2.551 -11.333 5.508 1.00 94.81 98 LEU A CA 1
ATOM 804 C C . LEU A 1 98 ? -1.312 -10.821 4.747 1.00 94.81 98 LEU A C 1
ATOM 806 O O . LEU A 1 98 ? -0.860 -9.694 4.996 1.00 94.81 98 LEU A O 1
ATOM 810 N N . PRO A 1 99 ? -0.779 -11.589 3.779 1.00 95.69 99 PRO A N 1
ATOM 811 C CA . PRO A 1 99 ? 0.260 -11.107 2.869 1.00 95.69 99 PRO A CA 1
ATOM 812 C C . PRO A 1 99 ? -0.133 -9.803 2.164 1.00 95.69 99 PRO A C 1
ATOM 814 O O . PRO A 1 99 ? 0.685 -8.893 2.044 1.00 95.69 99 PRO A O 1
ATOM 817 N N . GLU A 1 100 ? -1.406 -9.666 1.795 1.00 95.62 100 GLU A N 1
ATOM 818 C CA . GLU A 1 100 ? -1.998 -8.487 1.160 1.00 95.62 100 GLU A CA 1
ATOM 819 C C . GLU A 1 100 ? -1.879 -7.240 2.044 1.00 95.62 100 GLU A C 1
ATOM 821 O O . GLU A 1 100 ? -1.604 -6.142 1.553 1.00 95.62 100 GLU A O 1
ATOM 826 N N . TRP A 1 101 ? -2.024 -7.397 3.365 1.00 96.19 101 TRP A N 1
ATOM 827 C CA . TRP A 1 101 ? -1.800 -6.306 4.311 1.00 96.19 101 TRP A CA 1
ATOM 828 C C . TRP A 1 101 ? -0.343 -5.849 4.298 1.00 96.19 101 TRP A C 1
ATOM 830 O O . TRP A 1 101 ? -0.059 -4.652 4.232 1.00 96.19 101 TRP A O 1
ATOM 840 N N . THR A 1 102 ? 0.587 -6.804 4.318 1.00 94.62 102 THR A N 1
ATOM 841 C CA . THR A 1 102 ? 2.024 -6.511 4.256 1.00 94.62 102 THR A CA 1
ATOM 842 C C . THR A 1 102 ? 2.388 -5.821 2.942 1.00 94.62 102 THR A C 1
ATOM 844 O O . THR A 1 102 ? 3.079 -4.802 2.963 1.00 94.62 102 THR A O 1
ATOM 847 N N . HIS A 1 103 ? 1.850 -6.298 1.816 1.00 95.38 103 HIS A N 1
ATOM 848 C CA . HIS A 1 103 ? 1.997 -5.663 0.508 1.00 95.38 103 HIS A CA 1
ATOM 849 C C . HIS A 1 103 ? 1.514 -4.201 0.533 1.00 95.38 103 HIS A C 1
ATOM 851 O O . HIS A 1 103 ? 2.268 -3.296 0.176 1.00 95.38 103 HIS A O 1
ATOM 857 N N . MET A 1 104 ? 0.304 -3.931 1.041 1.00 95.38 104 MET A N 1
ATOM 858 C CA . MET A 1 104 ? -0.221 -2.562 1.144 1.00 95.38 104 MET A CA 1
ATOM 859 C C . MET A 1 104 ? 0.625 -1.660 2.052 1.00 95.38 104 MET A C 1
ATOM 861 O O . MET A 1 104 ? 0.815 -0.484 1.736 1.00 95.38 104 MET A O 1
ATOM 865 N N . LYS A 1 105 ? 1.183 -2.188 3.150 1.00 95.00 105 LYS A N 1
ATOM 866 C CA . LYS A 1 105 ? 2.118 -1.428 3.996 1.00 95.00 105 LYS A CA 1
ATOM 867 C C . LYS A 1 105 ? 3.402 -1.067 3.257 1.00 95.00 105 LYS A C 1
ATOM 869 O O . LYS A 1 105 ? 3.862 0.068 3.375 1.00 95.00 105 LYS A O 1
ATOM 874 N N . ASN A 1 106 ? 3.949 -1.981 2.462 1.00 94.50 106 ASN A N 1
ATOM 875 C CA . ASN A 1 106 ? 5.139 -1.720 1.652 1.00 94.50 106 ASN A CA 1
ATOM 876 C C . ASN A 1 106 ? 4.862 -0.656 0.576 1.00 94.50 106 ASN A C 1
ATOM 878 O O . ASN A 1 106 ? 5.652 0.274 0.398 1.00 94.50 106 ASN A O 1
ATOM 882 N N . CYS A 1 107 ? 3.681 -0.703 -0.047 1.00 96.38 107 CYS A N 1
ATOM 883 C CA . CYS A 1 107 ? 3.206 0.305 -0.996 1.00 96.38 107 CYS A CA 1
ATOM 884 C C . CYS A 1 107 ? 3.190 1.736 -0.418 1.00 96.38 107 CYS A C 1
ATOM 886 O O . CYS A 1 107 ? 3.329 2.701 -1.172 1.00 96.38 107 CYS A O 1
ATOM 888 N N . ALA A 1 108 ? 3.118 1.912 0.909 1.00 95.44 108 ALA A N 1
ATOM 889 C CA . ALA A 1 108 ? 3.228 3.226 1.547 1.00 95.44 108 ALA A CA 1
ATOM 890 C C . ALA A 1 108 ? 4.548 3.945 1.209 1.00 95.44 108 ALA A C 1
ATOM 892 O O . ALA A 1 108 ? 4.563 5.163 1.009 1.00 95.44 108 ALA A O 1
ATOM 893 N N . ALA A 1 109 ? 5.661 3.204 1.144 1.00 94.94 109 ALA A N 1
ATOM 894 C CA . ALA A 1 109 ? 6.969 3.766 0.815 1.00 94.94 109 ALA A CA 1
ATOM 895 C C . ALA A 1 109 ? 7.016 4.248 -0.642 1.00 94.94 109 ALA A C 1
ATOM 897 O O . ALA A 1 109 ? 7.475 5.365 -0.896 1.00 94.94 109 ALA A O 1
ATOM 898 N N . LEU A 1 110 ? 6.460 3.458 -1.567 1.00 96.06 110 LEU A N 1
ATOM 899 C CA . LEU A 1 110 ? 6.336 3.824 -2.980 1.00 96.06 110 LEU A CA 1
ATOM 900 C C . LEU A 1 110 ? 5.472 5.077 -3.149 1.00 96.06 110 LEU A C 1
ATOM 902 O O . LEU A 1 110 ? 5.896 6.040 -3.783 1.00 96.06 110 LEU A O 1
ATOM 906 N N . ARG A 1 111 ? 4.296 5.117 -2.508 1.00 96.12 111 ARG A N 1
ATOM 907 C CA . ARG A 1 111 ? 3.371 6.263 -2.557 1.00 96.12 111 ARG A CA 1
ATOM 908 C C . ARG A 1 111 ? 4.041 7.539 -2.063 1.00 96.12 111 ARG A C 1
ATOM 910 O O . ARG A 1 111 ? 3.909 8.592 -2.683 1.00 96.12 111 ARG A O 1
ATOM 917 N N . ASN A 1 112 ? 4.773 7.451 -0.954 1.00 94.25 112 ASN A N 1
ATOM 918 C CA . ASN A 1 112 ? 5.491 8.598 -0.406 1.00 94.25 112 ASN A CA 1
ATOM 919 C C . ASN A 1 112 ? 6.611 9.066 -1.337 1.00 94.25 112 ASN A C 1
ATOM 921 O O . ASN A 1 112 ? 6.776 10.271 -1.509 1.00 94.25 112 ASN A O 1
ATOM 925 N N . SER A 1 113 ? 7.340 8.144 -1.969 1.00 94.00 113 SER A N 1
ATOM 926 C CA . SER A 1 113 ? 8.353 8.518 -2.954 1.00 94.00 113 SER A CA 1
ATOM 927 C C . SER A 1 113 ? 7.744 9.175 -4.201 1.00 94.00 113 SER A C 1
ATOM 929 O O . SER A 1 113 ? 8.233 10.214 -4.640 1.00 94.00 113 SER A O 1
ATOM 931 N N . ILE A 1 114 ? 6.634 8.652 -4.730 1.00 93.44 114 ILE A N 1
ATOM 932 C CA . ILE A 1 114 ? 5.923 9.252 -5.872 1.00 93.44 114 ILE A CA 1
ATOM 933 C C . ILE A 1 114 ? 5.521 10.699 -5.574 1.00 93.44 114 ILE A C 1
ATOM 935 O O . ILE A 1 114 ? 5.752 11.583 -6.394 1.00 93.44 114 ILE A O 1
ATOM 939 N N . ILE A 1 115 ? 4.957 10.952 -4.392 1.00 90.19 115 ILE A N 1
ATOM 940 C CA . ILE A 1 115 ? 4.422 12.272 -4.030 1.00 90.19 115 ILE A CA 1
ATOM 941 C C . ILE A 1 115 ? 5.515 13.284 -3.707 1.00 90.19 115 ILE A C 1
ATOM 943 O O . ILE A 1 115 ? 5.371 14.457 -4.040 1.00 90.19 115 ILE A O 1
ATOM 947 N N . HIS A 1 116 ? 6.574 12.859 -3.021 1.00 87.44 116 HIS A N 1
ATOM 948 C CA . HIS A 1 116 ? 7.581 13.789 -2.515 1.00 87.44 116 HIS A CA 1
ATOM 949 C C . HIS A 1 116 ? 8.801 13.909 -3.426 1.00 87.44 116 HIS A C 1
ATOM 951 O O . HIS A 1 116 ? 9.395 14.981 -3.486 1.00 87.44 116 HIS A O 1
ATOM 957 N N . ASN A 1 117 ? 9.154 12.841 -4.144 1.00 85.81 117 ASN A N 1
ATOM 958 C CA . ASN A 1 117 ? 10.426 12.724 -4.852 1.00 85.81 117 ASN A CA 1
ATOM 959 C C . ASN A 1 117 ? 10.267 12.183 -6.282 1.00 85.81 117 ASN A C 1
ATOM 961 O O . ASN A 1 117 ? 11.198 11.568 -6.793 1.00 85.81 117 ASN A O 1
ATOM 965 N N . PHE A 1 118 ? 9.102 12.356 -6.918 1.00 84.50 118 PHE A N 1
ATOM 966 C CA . PHE A 1 118 ? 8.859 11.926 -8.304 1.00 84.50 118 PHE A CA 1
ATOM 967 C C . PHE A 1 118 ? 9.267 10.466 -8.582 1.00 84.50 118 PHE A C 1
ATOM 969 O O . PHE A 1 118 ? 9.842 10.164 -9.621 1.00 84.50 118 PHE A O 1
ATOM 976 N N . ALA A 1 119 ? 8.960 9.566 -7.642 1.00 89.12 119 ALA A N 1
ATOM 977 C CA . ALA A 1 119 ? 9.280 8.137 -7.717 1.00 89.12 119 ALA A CA 1
ATOM 978 C C . ALA A 1 119 ? 10.785 7.805 -7.664 1.00 89.12 119 ALA A C 1
ATOM 980 O O . ALA A 1 119 ? 11.221 6.773 -8.166 1.00 89.12 119 ALA A O 1
ATOM 981 N N . ASN A 1 120 ? 11.592 8.632 -6.998 1.00 89.62 120 ASN A N 1
ATOM 982 C CA . ASN A 1 120 ? 12.982 8.299 -6.698 1.00 89.62 120 ASN A CA 1
ATOM 983 C C . ASN A 1 120 ? 13.098 7.047 -5.795 1.00 89.62 120 ASN A C 1
ATOM 985 O O . ASN A 1 120 ? 12.506 6.963 -4.711 1.00 89.62 120 ASN A O 1
ATOM 989 N N . ALA A 1 121 ? 13.890 6.073 -6.219 1.00 89.81 121 ALA A N 1
ATOM 990 C CA . ALA A 1 121 ? 14.218 4.863 -5.488 1.00 89.81 121 ALA A CA 1
ATOM 991 C C . ALA A 1 121 ? 15.250 5.163 -4.382 1.00 89.81 121 ALA A C 1
ATOM 993 O O . ALA A 1 121 ? 16.446 4.909 -4.507 1.00 89.81 121 ALA A O 1
ATOM 994 N N . ASN A 1 122 ? 14.771 5.746 -3.281 1.00 88.94 122 ASN A N 1
ATOM 995 C CA . ASN A 1 122 ? 15.562 5.944 -2.065 1.00 88.94 122 ASN A CA 1
ATOM 996 C C . ASN A 1 122 ? 15.797 4.617 -1.317 1.00 88.94 122 ASN A C 1
ATOM 998 O O . ASN A 1 122 ? 15.202 3.597 -1.653 1.00 88.94 122 ASN A O 1
ATOM 1002 N N . ASP A 1 123 ? 16.588 4.637 -0.241 1.00 91.06 123 ASP A N 1
ATOM 1003 C CA . ASP A 1 123 ? 16.924 3.438 0.549 1.00 91.06 123 ASP A CA 1
ATOM 1004 C C . ASP A 1 123 ? 15.705 2.606 0.978 1.00 91.06 123 ASP A C 1
ATOM 1006 O O . ASP A 1 123 ? 15.755 1.378 0.976 1.00 91.06 123 ASP A O 1
ATOM 1010 N N . LYS A 1 124 ? 14.580 3.259 1.311 1.00 90.88 124 LYS A N 1
ATOM 1011 C CA . LYS A 1 124 ? 13.346 2.560 1.703 1.00 90.88 124 LYS A CA 1
ATOM 1012 C C . LYS A 1 124 ? 12.691 1.852 0.527 1.00 90.88 124 LYS A C 1
ATOM 1014 O O . LYS A 1 124 ? 12.148 0.774 0.714 1.00 90.88 124 LYS A O 1
ATOM 1019 N N . VAL A 1 125 ? 12.702 2.470 -0.651 1.00 92.88 125 VAL A N 1
ATOM 1020 C CA . VAL A 1 125 ? 12.180 1.857 -1.874 1.00 92.88 125 VAL A CA 1
ATOM 1021 C C . VAL A 1 125 ? 13.108 0.737 -2.332 1.00 92.88 125 VAL A C 1
ATOM 1023 O O . VAL A 1 125 ? 12.630 -0.358 -2.593 1.00 92.88 125 VAL A O 1
ATOM 1026 N N . ASN A 1 126 ? 14.423 0.965 -2.347 1.00 92.56 126 ASN A N 1
ATOM 1027 C CA . ASN A 1 126 ? 15.410 -0.040 -2.744 1.00 92.56 126 ASN A CA 1
ATOM 1028 C C . ASN A 1 126 ? 15.339 -1.296 -1.873 1.00 92.56 126 ASN A C 1
ATOM 1030 O O . ASN A 1 126 ? 15.452 -2.399 -2.392 1.00 92.56 126 ASN A O 1
ATOM 1034 N N . ALA A 1 127 ? 15.071 -1.147 -0.572 1.00 93.12 127 ALA A N 1
ATOM 1035 C CA . ALA A 1 127 ? 14.868 -2.279 0.331 1.00 93.12 127 ALA A CA 1
ATOM 1036 C C . ALA A 1 127 ? 13.620 -3.129 0.009 1.00 93.12 127 ALA A C 1
ATOM 1038 O O . ALA A 1 127 ? 13.502 -4.243 0.513 1.00 93.12 127 ALA A O 1
ATOM 1039 N N . LEU A 1 128 ? 12.681 -2.607 -0.786 1.00 92.12 128 LEU A N 1
ATOM 1040 C CA . LEU A 1 128 ? 11.468 -3.310 -1.216 1.00 92.12 128 LEU A CA 1
ATOM 1041 C C . LEU A 1 128 ? 11.601 -3.932 -2.609 1.00 92.12 128 LEU A C 1
ATOM 1043 O O . LEU A 1 128 ? 10.744 -4.725 -2.990 1.00 92.12 128 LEU A O 1
ATOM 1047 N N . LEU A 1 129 ? 12.631 -3.565 -3.375 1.00 89.12 129 LEU A N 1
ATOM 1048 C CA . LEU A 1 129 ? 12.854 -4.096 -4.713 1.00 89.12 129 LEU A CA 1
ATOM 1049 C C . LEU A 1 129 ? 13.651 -5.416 -4.649 1.00 89.12 129 LEU A C 1
ATOM 1051 O O . LEU A 1 129 ? 14.563 -5.538 -3.830 1.00 89.12 129 LEU A O 1
ATOM 1055 N N . PRO A 1 130 ? 13.352 -6.403 -5.517 1.00 89.81 130 PRO A N 1
ATOM 1056 C CA . PRO A 1 130 ? 12.311 -6.383 -6.546 1.00 89.81 130 PRO A CA 1
ATOM 1057 C C . PRO A 1 130 ? 10.899 -6.560 -5.963 1.00 89.81 130 PRO A C 1
ATOM 1059 O O . PRO A 1 130 ? 10.667 -7.399 -5.095 1.00 89.81 130 PRO A O 1
ATOM 1062 N N . MET A 1 131 ? 9.942 -5.793 -6.492 1.00 92.25 131 MET A N 1
ATOM 1063 C CA . MET A 1 131 ? 8.522 -5.868 -6.142 1.00 92.25 131 MET A CA 1
ATOM 1064 C C . MET A 1 131 ? 7.703 -6.109 -7.409 1.00 92.25 131 MET A C 1
ATOM 1066 O O . MET A 1 131 ? 7.986 -5.515 -8.448 1.00 92.25 131 MET A O 1
ATOM 1070 N N . ASN A 1 132 ? 6.694 -6.981 -7.339 1.00 91.75 132 ASN A N 1
ATOM 1071 C CA . ASN A 1 132 ? 5.875 -7.291 -8.507 1.00 91.75 132 ASN A CA 1
ATOM 1072 C C . ASN A 1 132 ? 5.194 -6.027 -9.060 1.00 91.75 132 ASN A C 1
ATOM 1074 O O . ASN A 1 132 ? 4.711 -5.183 -8.306 1.00 91.75 132 ASN A O 1
ATOM 1078 N N . GLY A 1 133 ? 5.201 -5.885 -10.385 1.00 92.81 133 GLY A N 1
ATOM 1079 C CA . GLY A 1 133 ? 4.681 -4.699 -11.066 1.00 92.81 133 GLY A CA 1
ATOM 1080 C C . GLY A 1 133 ? 5.513 -3.421 -10.881 1.00 92.81 133 GLY A C 1
ATOM 1081 O O . GLY A 1 133 ? 5.059 -2.355 -11.291 1.00 92.81 133 GLY A O 1
ATOM 1082 N N . VAL A 1 134 ? 6.713 -3.497 -10.300 1.00 94.81 134 VAL A N 1
ATOM 1083 C CA . VAL A 1 134 ? 7.636 -2.361 -10.161 1.00 94.81 134 VAL A CA 1
ATOM 1084 C C . VAL A 1 134 ? 8.939 -2.660 -10.896 1.00 94.81 134 VAL A C 1
ATOM 1086 O O . VAL A 1 134 ? 9.497 -3.746 -10.767 1.00 94.81 134 VAL A O 1
ATOM 1089 N N . THR A 1 135 ? 9.440 -1.684 -11.647 1.00 90.38 135 THR A N 1
ATOM 1090 C CA . THR A 1 135 ? 10.700 -1.776 -12.400 1.00 90.38 135 THR A CA 1
ATOM 1091 C C . THR A 1 135 ? 11.537 -0.514 -12.209 1.00 90.38 135 THR A C 1
ATOM 1093 O O . THR A 1 135 ? 11.003 0.541 -11.883 1.00 90.38 135 THR A O 1
ATOM 1096 N N . THR A 1 136 ? 12.848 -0.598 -12.405 1.00 88.50 136 THR A N 1
ATOM 1097 C CA . THR A 1 136 ? 13.750 0.565 -12.504 1.00 88.50 136 THR A CA 1
ATOM 1098 C C . THR A 1 136 ? 14.093 0.901 -13.955 1.00 88.50 136 THR A C 1
ATOM 1100 O O . THR A 1 136 ? 14.793 1.870 -14.224 1.00 88.50 136 THR A O 1
ATOM 1103 N N . GLU A 1 137 ? 13.587 0.117 -14.905 1.00 82.94 137 GLU A N 1
ATOM 1104 C CA . GLU A 1 137 ? 13.910 0.219 -16.319 1.00 82.94 137 GLU A CA 1
ATOM 1105 C C . GLU A 1 137 ? 12.746 0.867 -17.078 1.00 82.94 137 GLU A C 1
ATOM 1107 O O . GLU A 1 137 ? 11.675 0.283 -17.240 1.00 82.94 137 GLU A O 1
ATOM 1112 N N . ILE A 1 138 ? 12.950 2.081 -17.596 1.00 77.94 138 ILE A N 1
ATOM 1113 C CA . ILE A 1 138 ? 11.899 2.808 -18.331 1.00 77.94 138 ILE A CA 1
ATOM 1114 C C . ILE A 1 138 ? 11.436 2.069 -19.600 1.00 77.94 138 ILE A C 1
ATOM 1116 O O . ILE A 1 138 ? 10.277 2.184 -19.998 1.00 77.94 138 ILE A O 1
ATOM 1120 N N . LYS A 1 139 ? 12.314 1.264 -20.213 1.00 73.44 139 LYS A N 1
ATOM 1121 C CA . LYS A 1 139 ? 11.986 0.441 -21.389 1.00 73.44 139 LYS A CA 1
ATOM 1122 C C . LYS A 1 139 ? 10.858 -0.556 -21.111 1.00 73.44 139 LYS A C 1
ATOM 1124 O O . LYS A 1 139 ? 10.053 -0.804 -21.997 1.00 73.44 139 LYS A O 1
ATOM 1129 N N . ASP A 1 140 ? 10.733 -1.055 -19.881 1.00 81.12 140 ASP A N 1
ATOM 1130 C CA . ASP A 1 140 ? 9.675 -2.005 -19.522 1.00 81.12 140 ASP A CA 1
ATOM 1131 C C . ASP A 1 140 ? 8.298 -1.326 -19.569 1.00 81.12 140 ASP A C 1
ATOM 1133 O O . ASP A 1 140 ? 7.306 -1.920 -19.991 1.00 81.12 140 ASP A O 1
ATOM 1137 N N . VAL A 1 141 ? 8.236 -0.042 -19.192 1.00 79.50 141 VAL A N 1
ATOM 1138 C CA . VAL A 1 141 ? 7.027 0.778 -19.332 1.00 79.50 141 VAL A CA 1
ATOM 1139 C C . VAL A 1 141 ? 6.684 0.981 -20.804 1.00 79.50 141 VAL A C 1
ATOM 1141 O O . VAL A 1 141 ? 5.517 0.833 -21.169 1.00 79.50 141 VAL A O 1
ATOM 1144 N N . ALA A 1 142 ? 7.681 1.306 -21.631 1.00 72.25 142 ALA A N 1
ATOM 1145 C CA . ALA A 1 142 ? 7.498 1.526 -23.063 1.00 72.25 142 ALA A CA 1
ATOM 1146 C C . ALA A 1 142 ? 7.019 0.252 -23.780 1.00 72.25 142 ALA A C 1
ATOM 1148 O O . ALA A 1 142 ? 6.038 0.301 -24.523 1.00 72.25 142 ALA A O 1
ATOM 1149 N N . ASN A 1 143 ? 7.639 -0.894 -23.487 1.00 74.75 143 ASN A N 1
ATOM 1150 C CA . ASN A 1 143 ? 7.273 -2.191 -24.056 1.00 74.75 143 ASN A CA 1
ATOM 1151 C C . ASN A 1 143 ? 5.817 -2.566 -23.728 1.00 74.75 143 ASN A C 1
ATOM 1153 O O . ASN A 1 143 ? 5.103 -3.072 -24.592 1.00 74.75 143 ASN A O 1
ATOM 1157 N N . GLU A 1 144 ? 5.333 -2.264 -22.517 1.00 78.00 144 GLU A N 1
ATOM 1158 C CA . GLU A 1 144 ? 3.941 -2.532 -22.124 1.00 78.00 144 GLU A CA 1
ATOM 1159 C C . GLU A 1 144 ? 2.920 -1.666 -22.886 1.00 78.00 144 GLU A C 1
ATOM 1161 O O . GLU A 1 144 ? 1.787 -2.087 -23.108 1.00 78.00 144 GLU A O 1
ATOM 1166 N N . VAL A 1 145 ? 3.306 -0.448 -23.274 1.00 71.81 145 VAL A N 1
ATOM 1167 C CA . VAL A 1 145 ? 2.426 0.504 -23.973 1.00 71.81 145 VAL A CA 1
ATOM 1168 C C . VAL A 1 145 ? 2.401 0.241 -25.477 1.00 71.81 145 VAL A C 1
ATOM 1170 O O . VAL A 1 145 ? 1.344 0.345 -26.096 1.00 71.81 145 VAL A O 1
ATOM 1173 N N . ILE A 1 146 ? 3.552 -0.094 -26.062 1.00 65.94 146 ILE A N 1
ATOM 1174 C CA . ILE A 1 146 ? 3.729 -0.226 -27.517 1.00 65.94 146 ILE A CA 1
ATOM 1175 C C . ILE A 1 146 ? 3.486 -1.671 -27.990 1.00 65.94 146 ILE A C 1
ATOM 1177 O O . ILE A 1 146 ? 3.116 -1.886 -29.143 1.00 65.94 146 ILE A O 1
ATOM 1181 N N . GLY A 1 147 ? 3.634 -2.669 -27.110 1.00 59.00 147 GLY A N 1
ATOM 1182 C CA . GLY A 1 147 ? 3.327 -4.071 -27.411 1.00 59.00 147 GLY A CA 1
ATOM 1183 C C . GLY A 1 147 ? 4.402 -4.831 -28.201 1.00 59.00 147 GLY A C 1
ATOM 1184 O O . GLY A 1 147 ? 4.139 -5.952 -28.628 1.00 59.00 147 GLY A O 1
ATOM 1185 N N . TYR A 1 148 ? 5.600 -4.260 -28.373 1.00 54.16 148 TYR A N 1
ATOM 1186 C CA . TYR A 1 148 ? 6.778 -4.913 -28.962 1.00 54.16 148 TYR A CA 1
ATOM 1187 C C . TYR A 1 148 ? 8.053 -4.518 -28.204 1.00 54.16 148 TYR A C 1
ATOM 1189 O O . TYR A 1 148 ? 8.103 -3.442 -27.607 1.00 54.16 148 TYR A O 1
ATOM 1197 N N . ASP A 1 149 ? 9.083 -5.373 -28.249 1.00 50.34 149 ASP A N 1
ATOM 1198 C CA . ASP A 1 149 ? 10.394 -5.097 -27.651 1.00 50.34 149 ASP A CA 1
ATOM 1199 C C . ASP A 1 149 ? 11.083 -3.947 -28.393 1.00 50.34 149 ASP A C 1
ATOM 1201 O O . ASP A 1 149 ? 11.548 -4.096 -29.528 1.00 50.34 149 ASP A O 1
ATOM 1205 N N . TYR A 1 150 ? 11.170 -2.785 -27.746 1.00 48.38 150 TYR A N 1
ATOM 1206 C CA . TYR A 1 150 ? 11.942 -1.667 -28.266 1.00 48.38 150 TYR A CA 1
ATOM 1207 C C . TYR A 1 150 ? 13.442 -2.002 -28.179 1.00 48.38 150 TYR A C 1
ATOM 1209 O O . TYR A 1 150 ? 14.071 -1.858 -27.133 1.00 48.38 150 TYR A O 1
ATO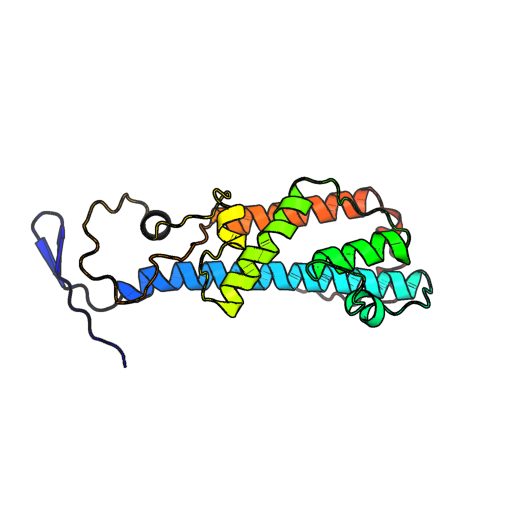M 1217 N N . LEU A 1 151 ? 14.017 -2.487 -29.284 1.00 40.62 151 LEU A N 1
ATOM 1218 C CA . LEU A 1 151 ? 15.441 -2.845 -29.415 1.00 40.62 151 LEU A CA 1
ATOM 1219 C C . LEU A 1 151 ? 16.341 -1.667 -29.847 1.00 40.62 151 LEU A C 1
ATOM 1221 O O . LEU A 1 151 ? 17.529 -1.865 -30.097 1.00 40.62 151 LEU A O 1
ATOM 1225 N N . GLY A 1 152 ? 15.799 -0.452 -29.966 1.00 46.75 152 GLY A N 1
ATOM 1226 C CA . GLY A 1 152 ? 16.566 0.735 -30.348 1.00 46.75 152 GLY A CA 1
ATOM 1227 C C . GLY A 1 152 ? 17.293 1.379 -29.165 1.00 46.75 152 GLY A C 1
ATOM 1228 O O . GLY A 1 152 ? 16.758 1.437 -28.057 1.00 46.75 152 GLY A O 1
ATOM 1229 N N . GLU A 1 153 ? 18.490 1.930 -29.397 1.00 42.38 153 GLU A N 1
ATOM 1230 C CA . GLU A 1 153 ? 19.052 2.935 -28.489 1.00 42.38 153 GLU A CA 1
ATOM 1231 C C . GLU A 1 153 ? 18.042 4.079 -28.364 1.00 42.38 153 GLU A C 1
ATOM 1233 O O . GLU A 1 153 ? 17.552 4.600 -29.370 1.00 42.38 153 GLU A O 1
ATOM 1238 N N . ILE A 1 154 ? 17.701 4.475 -27.137 1.00 47.22 154 ILE A N 1
ATOM 1239 C CA . ILE A 1 154 ? 16.794 5.601 -26.921 1.00 47.22 154 ILE A CA 1
ATOM 1240 C C . ILE A 1 154 ? 17.570 6.907 -27.165 1.00 47.22 154 ILE A C 1
ATOM 1242 O O . ILE A 1 154 ? 17.958 7.617 -26.238 1.00 47.22 154 ILE A O 1
ATOM 1246 N N . VAL A 1 155 ? 17.850 7.217 -28.432 1.00 39.84 155 VAL A N 1
ATOM 1247 C CA . VAL A 1 155 ? 18.544 8.442 -28.846 1.00 39.84 155 VAL A CA 1
ATOM 1248 C C . VAL A 1 155 ? 17.528 9.577 -28.880 1.00 39.84 155 VAL A C 1
ATOM 1250 O O . VAL A 1 155 ? 16.989 9.935 -29.920 1.00 39.84 155 VAL A O 1
ATOM 1253 N N . GLY A 1 156 ? 17.225 10.125 -27.707 1.00 42.53 156 GLY A N 1
ATOM 1254 C CA . GLY A 1 156 ? 16.252 11.208 -27.606 1.00 42.53 156 GLY A CA 1
ATOM 1255 C C . GLY A 1 156 ? 15.522 11.337 -26.281 1.00 42.53 156 GLY A C 1
ATOM 1256 O O . GLY A 1 156 ? 14.666 12.213 -26.185 1.00 42.53 156 GLY A O 1
ATOM 1257 N N . VAL A 1 157 ? 15.846 10.542 -25.251 1.00 43.00 157 VAL A N 1
ATOM 1258 C CA . VAL A 1 157 ? 15.252 10.779 -23.929 1.00 43.00 157 VAL A CA 1
ATOM 1259 C C . VAL A 1 157 ? 15.675 12.165 -23.477 1.00 43.00 157 VAL A C 1
ATOM 1261 O O . VAL A 1 157 ? 16.843 12.441 -23.200 1.00 43.00 157 VAL A O 1
ATOM 1264 N N . SER A 1 158 ? 14.697 13.062 -23.460 1.00 41.53 158 SER A N 1
ATOM 1265 C CA . SER A 1 158 ? 14.741 14.308 -22.717 1.00 41.53 158 SER A CA 1
ATOM 1266 C C . SER A 1 158 ? 15.518 14.129 -21.403 1.00 41.53 158 SER A C 1
ATOM 1268 O O . SER A 1 158 ? 15.391 13.106 -20.740 1.00 41.53 158 SER A O 1
ATOM 1270 N N . GLN A 1 159 ? 16.343 15.123 -21.060 1.00 42.09 159 GLN A N 1
ATOM 1271 C CA . GLN A 1 159 ? 17.236 15.219 -19.890 1.00 42.09 159 GLN A CA 1
ATOM 1272 C C . GLN A 1 159 ? 16.513 15.125 -18.530 1.00 42.09 159 GLN A C 1
ATOM 1274 O O . GLN A 1 159 ? 16.664 15.989 -17.667 1.00 42.09 159 GLN A O 1
ATOM 1279 N N . PHE A 1 160 ? 15.678 14.124 -18.324 1.00 48.75 160 PHE A N 1
ATOM 1280 C CA . PHE A 1 160 ? 15.062 13.848 -17.052 1.00 48.75 160 PHE A CA 1
ATOM 1281 C C . PHE A 1 160 ? 15.850 12.717 -16.401 1.00 48.75 160 PHE A C 1
ATOM 1283 O O . PHE A 1 160 ? 15.917 11.602 -16.912 1.00 48.75 160 PHE A O 1
ATOM 1290 N N . ASN A 1 161 ? 16.490 13.044 -15.282 1.00 54.88 161 ASN A N 1
ATOM 1291 C CA . ASN A 1 161 ? 17.290 12.135 -14.467 1.00 54.88 161 ASN A CA 1
ATOM 1292 C C . ASN A 1 161 ? 16.428 11.003 -13.864 1.00 54.88 161 ASN A C 1
ATOM 1294 O O . ASN A 1 161 ? 16.080 11.053 -12.685 1.00 54.88 161 ASN A O 1
ATOM 1298 N N . PHE A 1 162 ? 16.098 9.971 -14.649 1.00 66.56 162 PHE A N 1
ATOM 1299 C CA . PHE A 1 162 ? 15.454 8.740 -14.157 1.00 66.56 162 PHE A CA 1
ATOM 1300 C C . PHE A 1 162 ? 16.398 7.700 -13.607 1.00 66.56 162 PHE A C 1
ATOM 1302 O O . PHE A 1 162 ? 15.926 6.688 -13.103 1.00 66.56 162 PHE A O 1
ATOM 1309 N N . GLU A 1 163 ? 17.702 7.938 -13.670 1.00 69.00 163 GLU A N 1
ATOM 1310 C CA . GLU A 1 163 ? 18.726 6.952 -13.309 1.00 69.00 163 GLU A CA 1
ATOM 1311 C C . GLU A 1 163 ? 18.522 6.341 -11.915 1.00 69.00 163 GLU A C 1
ATOM 1313 O O . GLU A 1 163 ? 18.974 5.237 -11.640 1.00 69.00 163 GLU A O 1
ATOM 1318 N N . THR A 1 164 ? 17.817 7.054 -11.034 1.00 83.12 164 THR A N 1
ATOM 1319 C CA . THR A 1 164 ? 17.524 6.628 -9.664 1.00 83.12 164 THR A CA 1
ATOM 1320 C C . THR A 1 164 ? 16.030 6.488 -9.382 1.00 83.12 164 THR A C 1
ATOM 1322 O O . THR A 1 164 ? 15.631 6.564 -8.228 1.00 83.12 164 THR A O 1
ATOM 1325 N N . SER A 1 165 ? 15.175 6.341 -10.392 1.00 88.06 165 SER A N 1
ATOM 1326 C CA . SER A 1 165 ? 13.721 6.232 -10.210 1.00 88.06 165 SER A CA 1
ATOM 1327 C C . SER A 1 165 ? 13.211 4.806 -10.376 1.00 88.06 165 SER A C 1
ATOM 1329 O O . SER A 1 165 ? 13.845 3.970 -11.013 1.00 88.06 165 SER A O 1
ATOM 1331 N N . PHE A 1 166 ? 12.029 4.547 -9.826 1.00 92.31 166 PHE A N 1
ATOM 1332 C CA . PHE A 1 166 ? 11.243 3.361 -10.141 1.00 92.31 166 PHE A CA 1
ATOM 1333 C C . PHE A 1 166 ? 9.995 3.740 -10.942 1.00 92.31 166 PHE A C 1
ATOM 1335 O O . PHE A 1 166 ? 9.511 4.873 -10.902 1.00 92.31 166 PHE A O 1
ATOM 1342 N N . PHE A 1 167 ? 9.436 2.754 -11.627 1.00 91.38 167 PHE A N 1
ATOM 1343 C CA . PHE A 1 167 ? 8.255 2.872 -12.457 1.00 91.38 167 PHE A CA 1
ATOM 1344 C C . PHE A 1 167 ? 7.255 1.775 -12.119 1.00 91.38 167 PHE A C 1
ATOM 1346 O O . PHE A 1 167 ? 7.621 0.638 -11.817 1.00 91.38 167 PHE A O 1
ATOM 1353 N N . LEU A 1 168 ? 5.975 2.128 -12.193 1.00 94.38 168 LEU A N 1
ATOM 1354 C CA . LEU A 1 168 ? 4.876 1.187 -12.028 1.00 94.38 168 LEU A CA 1
ATOM 1355 C C . LEU A 1 168 ? 4.488 0.605 -13.392 1.00 94.38 168 LEU A C 1
ATOM 1357 O O . LEU A 1 168 ? 4.315 1.338 -14.371 1.00 94.38 168 LEU A O 1
ATOM 1361 N N . LEU A 1 169 ? 4.306 -0.709 -13.444 1.00 92.19 169 LEU A N 1
ATOM 1362 C CA . LEU A 1 169 ? 3.687 -1.440 -14.550 1.00 92.19 169 LEU A CA 1
ATOM 1363 C C . LEU A 1 169 ? 2.163 -1.494 -14.351 1.00 92.19 169 LEU A C 1
ATOM 1365 O O . LEU A 1 169 ? 1.668 -1.262 -13.244 1.00 92.19 169 LEU A O 1
ATOM 1369 N N . SER A 1 170 ? 1.375 -1.788 -15.391 1.00 86.56 170 SER A N 1
ATOM 1370 C CA . SER A 1 170 ? -0.095 -1.864 -15.233 1.00 86.56 170 SER A CA 1
ATOM 1371 C C . SER A 1 170 ? -0.538 -2.941 -14.246 1.00 86.56 170 SER A C 1
ATOM 1373 O O . SER A 1 170 ? -1.547 -2.766 -13.556 1.00 86.56 170 SER A O 1
ATOM 1375 N N . SER A 1 171 ? 0.226 -4.030 -14.137 1.00 91.44 171 SER A N 1
ATOM 1376 C CA . SER A 1 171 ? -0.040 -5.122 -13.200 1.00 91.44 171 SER A CA 1
ATOM 1377 C C . SER A 1 171 ? -0.053 -4.657 -11.743 1.00 91.44 171 SER A C 1
ATOM 1379 O O . SER A 1 171 ? -0.846 -5.175 -10.958 1.00 91.44 171 SER A O 1
ATOM 1381 N N . PHE A 1 172 ? 0.730 -3.630 -11.399 1.00 95.88 172 PHE A N 1
ATOM 1382 C CA . PHE A 1 172 ? 0.849 -3.122 -10.033 1.00 95.88 172 PHE A CA 1
ATOM 1383 C C . PHE A 1 172 ? -0.478 -2.601 -9.478 1.00 95.88 172 PHE A C 1
ATOM 1385 O O . PHE A 1 172 ? -0.926 -3.020 -8.414 1.00 95.88 172 PHE A O 1
ATOM 1392 N N . ASN A 1 173 ? -1.155 -1.714 -10.215 1.00 93.25 173 ASN A N 1
ATOM 1393 C CA . ASN A 1 173 ? -2.423 -1.133 -9.762 1.00 93.25 173 ASN A CA 1
ATOM 1394 C C . ASN A 1 173 ? -3.513 -2.203 -9.602 1.00 93.25 173 ASN A C 1
ATOM 1396 O O . ASN A 1 173 ? -4.340 -2.122 -8.690 1.00 93.25 173 ASN A O 1
ATOM 1400 N N . LYS A 1 174 ? -3.493 -3.227 -10.464 1.00 92.12 174 LYS A N 1
ATOM 1401 C CA . LYS A 1 174 ? -4.401 -4.374 -10.380 1.00 92.12 174 LYS A CA 1
ATOM 1402 C C . LYS A 1 174 ? -4.125 -5.221 -9.137 1.00 92.12 174 LYS A C 1
ATOM 1404 O O . LYS A 1 174 ? -5.067 -5.577 -8.434 1.00 92.12 174 LYS A O 1
ATOM 1409 N N . GLU A 1 175 ? -2.861 -5.522 -8.851 1.00 94.94 175 GLU A N 1
ATOM 1410 C CA . GLU A 1 175 ? -2.459 -6.264 -7.651 1.00 94.94 175 GLU A CA 1
ATOM 1411 C C . GLU A 1 175 ? -2.795 -5.498 -6.370 1.00 94.94 175 GLU A C 1
ATOM 1413 O O . GLU A 1 175 ? -3.349 -6.080 -5.436 1.00 94.94 175 GLU A O 1
ATOM 1418 N N . PHE A 1 176 ? -2.543 -4.186 -6.342 1.00 96.06 176 PHE A N 1
ATOM 1419 C CA . PHE A 1 176 ? -2.889 -3.339 -5.204 1.00 96.06 176 PHE A CA 1
ATOM 1420 C C . PHE A 1 176 ? -4.397 -3.364 -4.926 1.00 96.06 176 PHE A C 1
ATOM 1422 O O . PHE A 1 176 ? -4.822 -3.579 -3.789 1.00 96.06 176 PHE A O 1
ATOM 1429 N N . LEU A 1 177 ? -5.221 -3.198 -5.967 1.00 94.31 177 LEU A N 1
ATOM 1430 C CA . LEU A 1 177 ? -6.677 -3.252 -5.834 1.00 94.31 177 LEU A CA 1
ATOM 1431 C C . LEU A 1 177 ? -7.161 -4.642 -5.399 1.00 94.31 177 LEU A C 1
ATOM 1433 O O . LEU A 1 177 ? -8.050 -4.741 -4.556 1.00 94.31 177 LEU A O 1
ATOM 1437 N N . SER A 1 178 ? -6.560 -5.708 -5.934 1.00 94.56 178 SER A N 1
ATOM 1438 C CA . SER A 1 178 ? -6.857 -7.082 -5.522 1.00 94.56 178 SER A CA 1
ATOM 1439 C C . SER A 1 178 ? -6.516 -7.307 -4.050 1.00 94.56 178 SER A C 1
ATOM 1441 O O . SER A 1 178 ? -7.331 -7.853 -3.314 1.00 94.56 178 SER A O 1
ATOM 1443 N N . SER A 1 179 ? -5.353 -6.832 -3.601 1.00 95.81 179 SER A N 1
ATOM 1444 C CA . SER A 1 179 ? -4.916 -6.917 -2.204 1.00 95.81 179 SER A CA 1
ATOM 1445 C C . SER A 1 179 ? -5.883 -6.193 -1.271 1.00 95.81 179 SER A C 1
ATOM 1447 O O . SER A 1 179 ? -6.262 -6.712 -0.220 1.00 95.81 179 SER A O 1
ATOM 1449 N N . PHE A 1 180 ? -6.333 -5.005 -1.682 1.00 94.88 180 PHE A N 1
ATOM 1450 C CA . PHE A 1 180 ? -7.339 -4.255 -0.946 1.00 94.88 180 PHE A CA 1
ATOM 1451 C C . PHE A 1 180 ? -8.673 -5.008 -0.866 1.00 94.88 180 PHE A C 1
ATOM 1453 O O . PHE A 1 180 ? -9.236 -5.138 0.221 1.00 94.88 180 PHE A O 1
ATOM 1460 N N . ALA A 1 181 ? -9.164 -5.541 -1.987 1.00 94.12 181 ALA A N 1
ATOM 1461 C CA . ALA A 1 181 ? -10.411 -6.297 -2.027 1.00 94.12 181 ALA A CA 1
ATOM 1462 C C . ALA A 1 181 ? -10.354 -7.546 -1.133 1.00 94.12 181 ALA A C 1
ATOM 1464 O O . ALA A 1 181 ? -11.270 -7.766 -0.342 1.00 94.12 181 ALA A O 1
ATOM 1465 N N . THR A 1 182 ? -9.265 -8.318 -1.197 1.00 94.31 182 THR A N 1
ATOM 1466 C CA . THR A 1 182 ? -9.045 -9.491 -0.337 1.00 94.31 182 THR A CA 1
ATOM 1467 C C . THR A 1 182 ? -9.068 -9.110 1.141 1.00 94.31 182 THR A C 1
ATOM 1469 O O . THR A 1 182 ? -9.822 -9.704 1.908 1.00 94.31 182 THR A O 1
ATOM 1472 N N . LEU A 1 183 ? -8.326 -8.068 1.539 1.00 95.00 183 LEU A N 1
ATOM 1473 C CA . LEU A 1 183 ? -8.313 -7.593 2.925 1.00 95.00 183 LEU A CA 1
ATOM 1474 C C . LEU A 1 183 ? -9.719 -7.211 3.409 1.00 95.00 183 LEU A C 1
ATOM 1476 O O . LEU A 1 183 ? -10.116 -7.580 4.514 1.00 95.00 183 LEU A O 1
ATOM 1480 N N . MET A 1 184 ? -10.466 -6.455 2.601 1.00 93.06 184 MET A N 1
ATOM 1481 C CA . MET A 1 184 ? -11.805 -6.002 2.978 1.00 93.06 184 MET A CA 1
ATOM 1482 C C . MET A 1 184 ? -12.802 -7.157 3.058 1.00 93.06 184 MET A C 1
ATOM 1484 O O . MET A 1 184 ? -13.615 -7.184 3.982 1.00 93.06 184 MET A O 1
ATOM 1488 N N . ASN A 1 185 ? -12.717 -8.122 2.141 1.00 90.75 185 ASN A N 1
ATOM 1489 C CA . ASN A 1 185 ? -13.539 -9.326 2.179 1.00 90.75 185 ASN A CA 1
ATOM 1490 C C . ASN A 1 185 ? -13.285 -10.116 3.465 1.00 90.75 185 ASN A C 1
ATOM 1492 O O . ASN A 1 185 ? -14.231 -10.379 4.203 1.00 90.75 185 ASN A O 1
ATOM 1496 N N . ASP A 1 186 ? -12.026 -10.406 3.792 1.00 91.50 186 ASP A N 1
ATOM 1497 C CA . ASP A 1 186 ? -11.674 -11.122 5.022 1.00 91.50 186 ASP A CA 1
ATOM 1498 C C . ASP A 1 186 ? -12.103 -10.352 6.273 1.00 91.50 186 ASP A C 1
ATOM 1500 O O . ASP A 1 186 ? -12.676 -10.924 7.205 1.00 91.50 186 ASP A O 1
ATOM 1504 N N . PHE A 1 187 ? -11.901 -9.031 6.277 1.00 92.75 187 PHE A N 1
ATOM 1505 C CA . PHE A 1 187 ? -12.349 -8.176 7.368 1.00 92.75 187 PHE A CA 1
ATOM 1506 C C . PHE A 1 187 ? -13.857 -8.317 7.606 1.00 92.75 187 PHE A C 1
ATOM 1508 O O . PHE A 1 187 ? -14.279 -8.518 8.746 1.00 92.75 187 PHE A O 1
ATOM 1515 N N . PHE A 1 188 ? -14.681 -8.230 6.562 1.00 89.81 188 PHE A N 1
ATOM 1516 C CA . PHE A 1 188 ? -16.133 -8.313 6.713 1.00 89.81 188 PHE A CA 1
ATOM 1517 C C . PHE A 1 188 ? -16.647 -9.739 6.923 1.00 89.81 188 PHE A C 1
ATOM 1519 O O . PHE A 1 188 ? -17.641 -9.909 7.623 1.00 89.81 188 PHE A O 1
ATOM 1526 N N . MET A 1 189 ? -15.958 -10.757 6.407 1.00 87.81 189 MET A N 1
ATOM 1527 C CA . MET A 1 189 ? -16.275 -12.162 6.676 1.00 87.81 189 MET A CA 1
A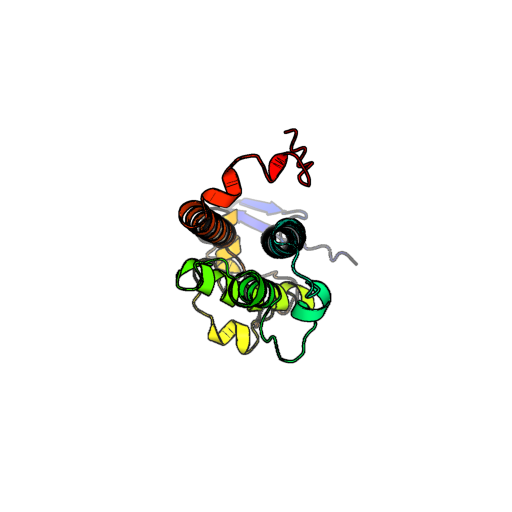TOM 1528 C C . MET A 1 189 ? -16.119 -12.492 8.161 1.00 87.81 189 MET A C 1
ATOM 1530 O O . MET A 1 189 ? -17.016 -13.080 8.765 1.00 87.81 189 MET A O 1
ATOM 1534 N N . VAL A 1 190 ? -15.016 -12.061 8.782 1.00 88.00 190 VAL A N 1
ATOM 1535 C CA . VAL A 1 190 ? -14.787 -12.286 10.219 1.00 88.00 190 VAL A CA 1
ATOM 1536 C C . VAL A 1 190 ? -15.676 -11.382 11.079 1.00 88.00 190 VAL A C 1
ATOM 1538 O O . VAL A 1 190 ? -16.112 -11.774 12.160 1.00 88.00 190 VAL A O 1
ATOM 1541 N N . ASN A 1 191 ? -15.995 -10.180 10.594 1.00 86.69 191 ASN A N 1
ATOM 1542 C CA . ASN A 1 191 ? -16.806 -9.199 11.311 1.00 86.69 191 ASN A CA 1
ATOM 1543 C C . ASN A 1 191 ? -18.216 -9.045 10.718 1.00 86.69 191 ASN A C 1
ATOM 1545 O O . ASN A 1 191 ? -18.736 -7.931 10.643 1.00 86.69 191 ASN A O 1
ATOM 1549 N N . GLY A 1 192 ? -18.865 -10.152 10.337 1.00 79.56 192 GLY A N 1
ATOM 1550 C CA . GLY A 1 192 ? -20.166 -10.129 9.648 1.00 79.56 192 GLY A CA 1
ATOM 1551 C C . GLY A 1 192 ? -21.286 -9.398 10.401 1.00 79.56 192 GLY A C 1
ATOM 1552 O O . GLY A 1 192 ? -22.230 -8.898 9.794 1.00 79.56 192 GLY A O 1
ATOM 1553 N N . SER A 1 193 ? -21.162 -9.239 11.723 1.00 79.69 193 SER A N 1
ATOM 1554 C CA . SER A 1 193 ? -22.084 -8.432 12.535 1.00 79.69 193 SER A CA 1
ATOM 1555 C C . SER A 1 193 ? -22.098 -6.942 12.168 1.00 79.69 193 SER A C 1
ATOM 1557 O O . SER A 1 193 ? -23.072 -6.260 12.482 1.00 79.69 193 SER A O 1
ATOM 1559 N N . LEU A 1 194 ? -21.067 -6.438 11.481 1.00 78.19 194 LEU A N 1
ATOM 1560 C CA . LEU A 1 194 ? -21.012 -5.066 10.972 1.00 78.19 194 LEU A CA 1
ATOM 1561 C C . LEU A 1 194 ? -21.919 -4.847 9.746 1.00 78.19 194 LEU A C 1
ATOM 1563 O O . LEU A 1 194 ? -22.243 -3.702 9.450 1.00 78.19 194 LEU A O 1
ATOM 1567 N N . LEU A 1 195 ? -22.359 -5.916 9.068 1.00 70.12 195 LEU A N 1
ATOM 1568 C CA . LEU A 1 195 ? -23.178 -5.866 7.845 1.00 70.12 195 LEU A CA 1
ATOM 1569 C C . LEU A 1 195 ? -24.693 -5.978 8.099 1.00 70.12 195 LEU A C 1
ATOM 1571 O O . LEU A 1 195 ? -25.483 -6.067 7.166 1.00 70.12 195 LEU A O 1
ATOM 1575 N N . ASN A 1 196 ? -25.141 -6.006 9.356 1.00 62.75 196 ASN A N 1
ATOM 1576 C CA . ASN A 1 196 ? -26.533 -6.327 9.702 1.00 62.75 196 ASN A CA 1
ATOM 1577 C C . ASN A 1 196 ? -27.550 -5.180 9.483 1.00 62.75 196 ASN A C 1
ATOM 1579 O O . ASN A 1 196 ? -28.614 -5.178 10.105 1.00 62.75 196 ASN A O 1
ATOM 1583 N N . GLY A 1 1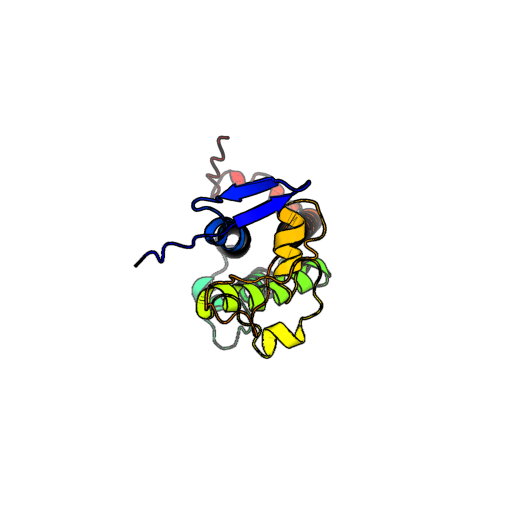97 ? -27.239 -4.182 8.646 1.00 55.88 197 GLY A N 1
ATOM 1584 C CA . GLY A 1 197 ? -28.139 -3.081 8.273 1.00 55.88 197 GLY A CA 1
ATOM 1585 C C . GLY A 1 197 ? -28.500 -2.093 9.394 1.00 55.88 197 GLY A C 1
ATOM 1586 O O . GLY A 1 197 ? -29.080 -1.041 9.128 1.00 55.88 197 GLY A O 1
ATOM 1587 N N . LYS A 1 198 ? -28.137 -2.375 10.655 1.00 51.44 198 LYS A N 1
ATOM 1588 C CA . LYS A 1 198 ? -28.261 -1.423 11.772 1.00 51.44 198 LYS A CA 1
ATOM 1589 C C . LYS A 1 198 ? -27.309 -0.235 11.599 1.00 51.44 198 LYS A C 1
ATOM 1591 O O . LYS A 1 198 ? -27.617 0.873 12.017 1.00 51.44 198 LYS A O 1
ATOM 1596 N N . TYR A 1 199 ? -26.169 -0.486 10.961 1.00 51.56 199 TYR A N 1
ATOM 1597 C CA . TYR A 1 199 ? -25.105 0.485 10.713 1.00 51.56 199 TYR A CA 1
ATOM 1598 C C . TYR A 1 199 ? -25.332 1.295 9.426 1.00 51.56 199 TYR A C 1
ATOM 1600 O O . TYR A 1 199 ? -24.901 2.446 9.360 1.00 51.56 199 TYR A O 1
ATOM 1608 N N . ASP A 1 200 ? -26.074 0.739 8.460 1.00 48.03 200 ASP A N 1
ATOM 1609 C CA . ASP A 1 200 ? -26.438 1.425 7.214 1.00 48.03 200 ASP A CA 1
ATOM 1610 C C . ASP A 1 200 ? -27.505 2.506 7.437 1.00 48.03 200 ASP A C 1
ATOM 1612 O O . ASP A 1 200 ? -27.493 3.546 6.788 1.00 48.03 200 ASP A O 1
ATOM 1616 N N . LYS A 1 201 ? -28.407 2.296 8.406 1.00 43.69 201 LYS A N 1
ATOM 1617 C CA . LYS A 1 201 ? -29.564 3.176 8.637 1.00 43.69 201 LYS A CA 1
ATOM 1618 C C . LYS A 1 201 ? -29.282 4.448 9.439 1.00 43.69 201 LYS A C 1
ATOM 1620 O O . LYS A 1 201 ? -30.097 5.361 9.380 1.00 43.69 201 LYS A O 1
ATOM 1625 N N . GLU A 1 202 ? -28.185 4.523 10.197 1.00 45.72 202 GLU A N 1
ATOM 1626 C CA . GLU A 1 202 ? -27.927 5.674 11.084 1.00 45.72 202 GLU A CA 1
ATOM 1627 C C . GLU A 1 202 ? -26.786 6.600 10.622 1.00 45.72 202 GLU A C 1
ATOM 1629 O O . GLU A 1 202 ? -26.766 7.755 11.040 1.00 45.72 202 GLU A O 1
ATOM 1634 N N . ILE A 1 203 ? -25.814 6.146 9.810 1.00 46.25 203 ILE A N 1
ATOM 1635 C CA . ILE A 1 203 ? -24.576 6.928 9.546 1.00 46.25 203 ILE A CA 1
ATOM 1636 C C . ILE A 1 203 ? -24.071 6.841 8.085 1.00 46.25 203 ILE A C 1
ATOM 1638 O O . ILE A 1 203 ? -23.119 7.530 7.710 1.00 46.25 203 ILE A O 1
ATOM 1642 N N . ALA A 1 204 ? -24.693 6.043 7.220 1.00 39.34 204 ALA A N 1
ATOM 1643 C CA . ALA A 1 204 ? -24.133 5.705 5.915 1.00 39.34 204 ALA A CA 1
ATOM 1644 C C . ALA A 1 204 ? -25.024 6.151 4.744 1.00 39.34 204 ALA A C 1
ATOM 1646 O O . ALA A 1 204 ? -25.543 5.325 4.003 1.00 39.34 204 ALA A O 1
ATOM 1647 N N . ASP A 1 205 ? -25.110 7.462 4.506 1.00 36.56 205 ASP A N 1
ATOM 1648 C CA . ASP A 1 205 ? -25.401 7.961 3.154 1.00 36.56 205 ASP A CA 1
ATOM 1649 C C . ASP A 1 205 ? -24.170 7.680 2.275 1.00 36.56 205 ASP A C 1
ATOM 1651 O O . ASP A 1 205 ? -23.260 8.499 2.121 1.00 36.56 205 ASP A O 1
ATOM 1655 N N . PHE A 1 206 ? -24.083 6.460 1.753 1.00 38.34 206 PHE A N 1
ATOM 1656 C CA . PHE A 1 206 ? -23.241 6.145 0.606 1.00 38.34 206 PHE A CA 1
ATOM 1657 C C . PHE A 1 206 ? -24.145 6.060 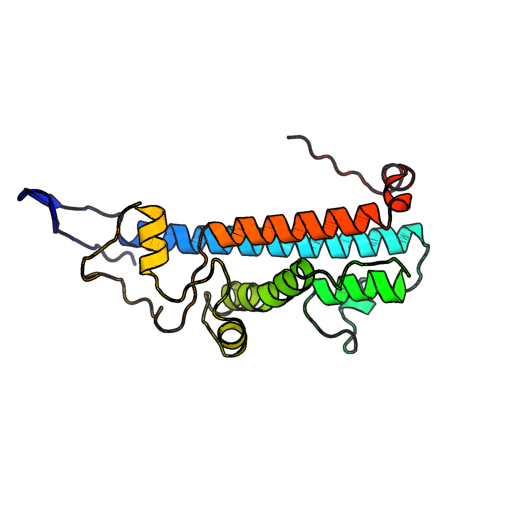-0.619 1.00 38.34 206 PHE A C 1
ATOM 1659 O O . PHE A 1 206 ? -24.520 4.980 -1.068 1.00 38.34 206 PHE A O 1
ATOM 1666 N N . ASN A 1 207 ? -24.501 7.223 -1.159 1.00 29.67 207 ASN A N 1
ATOM 1667 C CA . ASN A 1 207 ? -25.100 7.305 -2.482 1.00 29.67 207 ASN A CA 1
ATOM 1668 C C . ASN A 1 207 ? -23.994 7.069 -3.519 1.00 29.67 207 ASN A C 1
ATOM 1670 O O . ASN A 1 207 ? -23.295 7.996 -3.923 1.00 29.67 207 ASN A O 1
ATOM 1674 N N . PHE A 1 208 ? -23.803 5.813 -3.916 1.00 29.03 208 PHE A N 1
ATOM 1675 C CA . PHE A 1 208 ? -23.092 5.478 -5.144 1.00 29.03 208 PHE A CA 1
ATOM 1676 C C . PHE A 1 208 ? -24.133 5.220 -6.231 1.00 29.03 208 PHE A C 1
ATOM 1678 O O . PHE A 1 208 ? -24.533 4.084 -6.472 1.00 29.03 208 PHE A O 1
ATOM 1685 N N . SER A 1 209 ? -24.600 6.294 -6.863 1.00 28.17 209 SER A N 1
ATOM 1686 C CA . SER A 1 209 ? -25.199 6.193 -8.191 1.00 28.17 209 SER A CA 1
ATOM 1687 C C . SER A 1 209 ? -24.061 6.033 -9.196 1.00 28.17 209 SER A C 1
ATOM 1689 O O . SER A 1 209 ? -23.199 6.912 -9.276 1.00 28.17 209 SER A O 1
ATOM 1691 N N . VAL A 1 210 ? -24.050 4.912 -9.914 1.00 33.97 210 VAL A N 1
ATOM 1692 C CA . VAL A 1 210 ? -23.329 4.802 -11.190 1.00 33.97 210 VAL A CA 1
ATOM 1693 C C . VAL A 1 210 ? -24.178 5.464 -12.263 1.00 33.97 210 VAL A C 1
ATOM 1695 O O . VAL A 1 210 ? -25.401 5.196 -12.264 1.00 33.97 210 VAL A O 1
#

pLDDT: mean 78.71, std 21.6, range [26.42, 97.56]